Protein 5HL6 (pdb70)

Radius of gyration: 19.29 Å; Cα contacts (8 Å, |Δi|>4): 684; chains: 2; bounding box: 57×38×50 Å

CATH classification: 3.30.450.40

Structure (mmCIF, N/CA/C/O backbone):
data_5HL6
#
_entry.id   5HL6
#
_cell.length_a   44.460
_cell.length_b   70.200
_cell.length_c   103.070
_cell.angle_alpha   90.000
_cell.angle_beta   90.000
_cell.angle_gamma   90.000
#
_symmetry.space_group_name_H-M   'P 2 21 21'
#
loop_
_entity.id
_entity.type
_entity.pdbx_description
1 polymer 'Putative GAF sensor protein'
2 non-polymer 1,2-ETHANEDIOL
3 water water
#
loop_
_atom_site.group_PDB
_atom_site.id
_atom_site.type_symbol
_atom_site.label_atom_id
_atom_site.label_alt_id
_atom_site.label_comp_id
_atom_site.label_asym_id
_atom_site.label_entity_id
_atom_site.label_seq_id
_atom_site.pdbx_PDB_ins_code
_atom_site.Cartn_x
_atom_site.Cartn_y
_atom_site.Cartn_z
_atom_site.occupancy
_atom_site.B_iso_or_equiv
_atom_site.auth_seq_id
_atom_site.auth_comp_id
_atom_site.auth_asym_id
_atom_site.auth_atom_id
_atom_site.pdbx_PDB_model_num
ATOM 1 N N . ALA A 1 18 ? 8.968 31.576 116.645 1.00 39.23 10 ALA A N 1
ATOM 2 C CA . ALA A 1 18 ? 10.329 31.424 116.135 1.00 37.98 10 ALA A CA 1
ATOM 3 C C . ALA A 1 18 ? 10.459 30.185 115.255 1.00 37.69 10 ALA A C 1
ATOM 4 O O . ALA A 1 18 ? 9.888 29.136 115.560 1.00 36.02 10 ALA A O 1
ATOM 6 N N . SER A 1 19 ? 11.228 30.302 114.176 1.00 29.88 11 SER A N 1
ATOM 7 C CA . SER A 1 19 ? 11.429 29.179 113.274 1.00 28.59 11 SER A CA 1
ATOM 8 C C . SER A 1 19 ? 12.339 28.130 113.908 1.00 24.45 11 SER A C 1
ATOM 9 O O . SER A 1 19 ? 13.042 28.382 114.891 1.00 23.48 11 SER A O 1
ATOM 12 N N . LYS A 1 20 ? 12.334 26.933 113.316 1.00 30.31 12 LYS A N 1
ATOM 13 C CA . LYS A 1 20 ? 13.239 25.894 113.794 1.00 24.56 12 LYS A CA 1
ATOM 14 C C . LYS A 1 20 ? 14.692 26.324 113.651 1.00 26.67 12 LYS A C 1
ATOM 15 O O . LYS A 1 20 ? 15.502 26.102 114.559 1.00 24.57 12 LYS A O 1
ATOM 21 N N . ALA A 1 21 ? 15.043 26.950 112.517 1.00 22.52 13 ALA A N 1
ATOM 22 C CA . ALA A 1 21 ? 16.425 27.374 112.319 1.00 23.53 13 ALA A CA 1
ATOM 23 C C . ALA A 1 21 ? 16.857 28.365 113.394 1.00 28.50 13 ALA A C 1
ATOM 24 O O . ALA A 1 21 ? 17.987 28.293 113.897 1.00 24.29 13 ALA A O 1
ATOM 26 N N . GLU A 1 22 ? 15.970 29.296 113.760 1.00 23.07 14 GLU A N 1
ATOM 27 C CA . GLU A 1 22 ? 16.283 30.246 114.824 1.00 21.09 14 GLU A CA 1
ATOM 28 C C . GLU A 1 22 ? 16.454 29.537 116.154 1.00 24.74 14 GLU A C 1
ATOM 29 O O . GLU A 1 22 ? 17.400 29.815 116.907 1.00 24.35 14 GLU A O 1
ATOM 35 N N . LEU A 1 23 ? 15.516 28.644 116.477 1.00 22.67 15 LEU A N 1
ATOM 36 C CA . LEU A 1 23 ? 15.529 27.985 117.777 1.00 28.04 15 LEU A CA 1
ATOM 37 C C . LEU A 1 23 ? 16.795 27.166 117.961 1.00 28.20 15 LEU A C 1
ATOM 38 O O . LEU A 1 23 ? 17.418 27.200 119.029 1.00 21.02 15 LEU A O 1
ATOM 43 N N . TYR A 1 24 ? 17.192 26.416 116.934 1.00 25.18 16 TYR A N 1
ATOM 44 C CA . TYR A 1 24 ? 18.364 25.568 117.100 1.00 22.46 16 TYR A CA 1
ATOM 45 C C . TYR A 1 24 ? 19.658 26.371 117.103 1.00 25.97 16 TYR A C 1
ATOM 46 O O . TYR A 1 24 ? 20.613 25.988 117.792 1.00 22.78 16 TYR A O 1
ATOM 55 N N . ALA A 1 25 ? 19.725 27.466 116.334 1.00 19.31 17 ALA A N 1
ATOM 56 C CA . ALA A 1 25 ? 20.910 28.315 116.402 1.00 20.57 17 ALA A CA 1
ATOM 57 C C . ALA A 1 25 ? 21.089 28.876 117.808 1.00 21.39 17 ALA A C 1
ATOM 58 O O . ALA A 1 25 ? 22.206 28.913 118.331 1.00 20.63 17 ALA A O 1
ATOM 60 N N . THR A 1 26 ? 19.994 29.316 118.430 1.00 19.22 18 THR A N 1
ATOM 61 C CA . THR A 1 26 ? 20.058 29.836 119.793 1.00 17.74 18 THR A CA 1
ATOM 62 C C . THR A 1 26 ? 20.407 28.732 120.783 1.00 24.50 18 THR A C 1
ATOM 63 O O . THR A 1 26 ? 21.283 28.908 121.633 1.00 20.31 18 THR A O 1
ATOM 67 N N . LEU A 1 27 ? 19.730 27.584 120.685 1.00 20.29 19 LEU A N 1
ATOM 68 C CA . LEU A 1 27 ? 20.009 26.483 121.602 1.00 19.39 19 LEU A CA 1
ATOM 69 C C . LEU A 1 27 ? 21.462 26.032 121.513 1.00 22.35 19 LEU A C 1
ATOM 70 O O . LEU A 1 27 ? 22.061 25.672 122.531 1.00 25.24 19 LEU A O 1
ATOM 75 N N . ALA A 1 28 ? 22.048 26.023 120.307 1.00 20.99 20 ALA A N 1
ATOM 76 C CA . ALA A 1 28 ? 23.424 25.537 120.189 1.00 20.98 20 ALA A CA 1
ATOM 77 C C . ALA A 1 28 ? 24.388 26.422 120.967 1.00 26.32 20 ALA A C 1
ATOM 78 O O . ALA A 1 28 ? 25.313 25.927 121.623 1.00 20.77 20 ALA A O 1
ATOM 80 N N . GLU A 1 29 ? 24.193 27.736 120.907 1.00 24.49 21 GLU A N 1
ATOM 81 C CA . GLU A 1 29 ? 25.080 28.625 121.645 1.00 24.19 21 GLU A CA 1
ATOM 82 C C . GLU A 1 29 ? 24.779 28.596 123.136 1.00 19.76 21 GLU A C 1
ATOM 83 O O . GLU A 1 29 ? 25.700 28.673 123.960 1.00 23.52 21 GLU A O 1
ATOM 89 N N . GLN A 1 30 ? 23.500 28.485 123.506 1.00 22.10 22 GLN A N 1
ATOM 90 C CA . GLN A 1 30 ? 23.164 28.377 124.927 1.00 27.08 22 GLN A CA 1
ATOM 91 C C . GLN A 1 30 ? 23.724 27.094 125.519 1.00 25.27 22 GLN A C 1
ATOM 92 O O . GLN A 1 30 ? 24.250 27.090 126.637 1.00 22.12 22 GLN A O 1
ATOM 98 N N . ALA A 1 31 ? 23.613 25.990 124.784 1.00 19.00 23 ALA A N 1
ATOM 99 C CA . ALA A 1 31 ? 24.117 24.723 125.297 1.00 22.57 23 ALA A CA 1
ATOM 100 C C . ALA A 1 31 ? 25.629 24.769 125.486 1.00 20.77 23 ALA A C 1
ATOM 101 O O . ALA A 1 31 ? 26.152 24.308 126.512 1.00 23.49 23 ALA A O 1
ATOM 103 N N . ARG A 1 32 ? 26.352 25.316 124.508 1.00 21.25 24 ARG A N 1
ATOM 104 C CA . ARG A 1 32 ? 27.805 25.396 124.628 1.00 23.82 24 ARG A CA 1
ATOM 105 C C . ARG A 1 32 ? 28.201 26.287 125.795 1.00 26.26 24 ARG A C 1
ATOM 106 O O . ARG A 1 32 ? 29.093 25.939 126.576 1.00 24.71 24 ARG A O 1
ATOM 114 N N . SER A 1 33 ? 27.536 27.438 125.935 1.00 23.57 25 SER A N 1
ATOM 115 C CA . SER A 1 33 ? 27.808 28.320 127.066 1.00 24.04 25 SER A CA 1
ATOM 116 C C . SER A 1 33 ? 27.591 27.597 128.389 1.00 24.52 25 SER A C 1
ATOM 117 O O . SER A 1 33 ? 28.397 27.722 129.319 1.00 28.50 25 SER A O 1
ATOM 120 N N . LEU A 1 34 ? 26.510 26.828 128.482 1.00 23.23 26 LEU A N 1
ATOM 121 C CA . LEU A 1 34 ? 26.136 26.207 129.745 1.00 27.43 26 LEU A CA 1
ATOM 122 C C . LEU A 1 34 ? 27.102 25.092 130.139 1.00 26.61 26 LEU A C 1
ATOM 123 O O . LEU A 1 34 ? 27.530 25.017 131.296 1.00 26.69 26 LEU A O 1
ATOM 128 N N . VAL A 1 35 ? 27.462 24.210 129.202 1.00 26.13 27 VAL A N 1
ATOM 129 C CA . VAL A 1 35 ? 28.233 23.034 129.612 1.00 28.93 27 VAL A CA 1
ATOM 130 C C . VAL A 1 35 ? 29.739 23.304 129.651 1.00 27.60 27 VAL A C 1
ATOM 131 O O . VAL A 1 35 ? 30.464 22.627 130.394 1.00 32.21 27 VAL A O 1
ATOM 135 N N . GLU A 1 36 ? 30.226 24.282 128.876 1.00 29.23 28 GLU A N 1
ATOM 136 C CA . GLU A 1 36 ? 31.653 24.585 128.866 1.00 33.70 28 GLU A CA 1
ATOM 137 C C . GLU A 1 36 ? 32.120 25.123 130.213 1.00 39.04 28 GLU A C 1
ATOM 138 O O . GLU A 1 36 ? 33.276 24.915 130.598 1.00 43.30 28 GLU A O 1
ATOM 140 N N . SER A 1 37 ? 31.235 25.803 130.941 1.00 40.82 29 SER A N 1
ATOM 141 C CA . SER A 1 37 ? 31.557 26.412 132.222 1.00 54.79 29 SER A CA 1
ATOM 142 C C . SER A 1 37 ? 31.345 25.466 133.403 1.00 46.12 29 SER A C 1
ATOM 143 O O . SER A 1 37 ? 31.275 25.932 134.547 1.00 46.34 29 SER A O 1
ATOM 146 N N . GLU A 1 38 ? 31.241 24.150 133.156 1.00 41.26 30 GLU A N 1
ATOM 147 C CA . GLU A 1 38 ? 30.903 23.203 134.216 1.00 33.73 30 GLU A CA 1
ATOM 148 C C . GLU A 1 38 ? 31.531 21.827 133.998 1.00 40.21 30 GLU A C 1
ATOM 149 O O . GLU A 1 38 ? 31.269 21.174 132.980 1.00 36.02 30 GLU A O 1
ATOM 155 N N . PRO A 1 39 ? 32.344 21.339 134.946 1.00 35.93 31 PRO A N 1
ATOM 156 C CA . PRO A 1 39 ? 33.015 20.042 134.756 1.00 35.28 31 PRO A CA 1
ATOM 157 C C . PRO A 1 39 ? 32.133 18.801 134.900 1.00 28.27 31 PRO A C 1
ATOM 158 O O . PRO A 1 39 ? 32.435 17.771 134.292 1.00 39.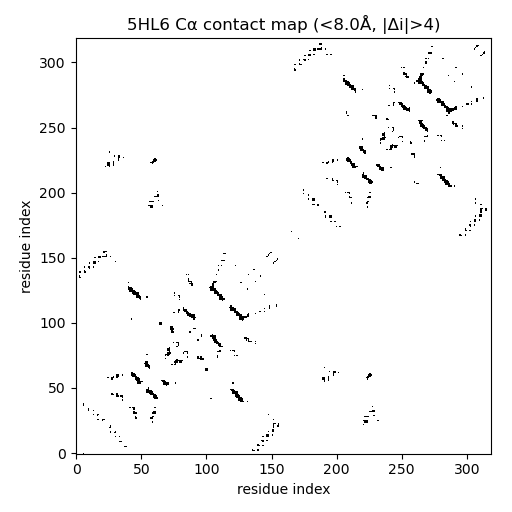31 31 PRO A O 1
ATOM 162 N N . ASP A 1 40 ? 31.065 18.862 135.697 1.00 33.38 32 ASP A N 1
ATOM 163 C CA . ASP A 1 40 ? 30.336 17.659 136.103 1.00 27.06 32 ASP A CA 1
ATOM 164 C C . ASP A 1 40 ? 29.409 17.183 134.988 1.00 29.29 32 ASP A C 1
ATOM 165 O O . ASP A 1 40 ? 28.546 17.934 134.521 1.00 24.50 32 ASP A O 1
ATOM 170 N N . LEU A 1 41 ? 29.570 15.924 134.581 1.00 27.32 33 LEU A N 1
ATOM 171 C CA . LEU A 1 41 ? 28.813 15.409 133.444 1.00 27.38 33 LEU A CA 1
ATOM 172 C C . LEU A 1 41 ? 27.330 15.279 133.767 1.00 25.44 33 LEU A C 1
ATOM 173 O O . LEU A 1 41 ? 26.479 15.472 132.891 1.00 23.68 33 LEU A O 1
ATOM 178 N N . ILE A 1 42 ? 27.001 14.900 135.005 1.00 25.20 34 ILE A N 1
ATOM 179 C CA . ILE A 1 42 ? 25.600 14.725 135.384 1.00 23.28 34 ILE A CA 1
ATOM 180 C C . ILE A 1 42 ? 24.893 16.070 135.397 1.00 26.44 34 ILE A C 1
ATOM 181 O O . ILE A 1 42 ? 23.764 16.207 134.911 1.00 20.39 34 ILE A O 1
ATOM 186 N N . ALA A 1 43 ? 25.545 17.077 135.981 1.00 23.68 35 ALA A N 1
ATOM 187 C CA . ALA A 1 43 ? 25.013 18.429 135.931 1.00 20.46 35 ALA A CA 1
ATOM 188 C C . ALA A 1 43 ? 24.768 18.854 134.489 1.00 23.91 35 ALA A C 1
ATOM 189 O O . ALA A 1 43 ? 23.695 19.372 134.154 1.00 22.34 35 ALA A O 1
ATOM 191 N N . ASN A 1 44 ? 25.751 18.625 133.614 1.00 19.47 36 ASN A N 1
ATOM 192 C CA . ASN A 1 44 ? 25.603 19.048 132.221 1.00 20.71 36 ASN A CA 1
ATOM 193 C C . ASN A 1 44 ? 24.481 18.289 131.522 1.00 21.78 36 ASN A C 1
ATOM 194 O O . ASN A 1 44 ? 23.707 18.880 130.756 1.00 17.82 36 ASN A O 1
ATOM 199 N N . ALA A 1 45 ? 24.356 16.978 131.779 1.00 20.28 37 ALA A N 1
ATOM 200 C CA . ALA A 1 45 ? 23.263 16.234 131.153 1.00 21.20 37 ALA A CA 1
ATOM 201 C C . ALA A 1 45 ? 21.907 16.714 131.665 1.00 21.19 37 ALA A C 1
ATOM 202 O O . ALA A 1 45 ? 20.958 16.849 130.886 1.00 19.13 37 ALA A O 1
ATOM 204 N N . ALA A 1 46 ? 21.787 16.989 132.966 1.00 16.44 38 ALA A N 1
ATOM 205 C CA . ALA A 1 46 ? 20.492 17.424 133.487 1.00 17.15 38 ALA A CA 1
ATOM 206 C C . ALA A 1 46 ? 20.120 18.819 132.974 1.00 18.61 38 ALA A C 1
ATOM 207 O O . ALA A 1 46 ? 18.967 19.058 132.583 1.00 16.17 38 ALA A O 1
ATOM 209 N N . ASN A 1 47 ? 21.086 19.742 132.933 1.00 20.36 39 ASN A N 1
ATOM 210 C CA . ASN A 1 47 ? 20.795 21.096 132.460 1.00 18.57 39 ASN A CA 1
ATOM 211 C C . ASN A 1 47 ? 20.511 21.114 130.966 1.00 21.43 39 ASN A C 1
ATOM 212 O O . ASN A 1 47 ? 19.628 21.843 130.508 1.00 17.89 39 ASN A O 1
ATOM 217 N N . PHE A 1 48 ? 21.260 20.323 130.194 1.00 20.99 40 PHE A N 1
ATOM 218 C CA . PHE A 1 48 ? 20.999 20.188 128.760 1.00 16.98 40 PHE A CA 1
ATOM 219 C C . PHE A 1 48 ? 19.576 19.693 128.509 1.00 19.06 40 PHE A C 1
ATOM 220 O O . PHE A 1 48 ? 18.855 20.244 127.662 1.00 19.98 40 PHE A O 1
ATOM 228 N N . SER A 1 49 ? 19.153 18.638 129.230 1.00 17.95 41 SER A N 1
ATOM 229 C CA . SER A 1 49 ? 17.793 18.123 129.066 1.00 14.85 41 SER A CA 1
ATOM 230 C C . SER A 1 49 ? 16.756 19.179 129.416 1.00 17.96 41 SER A C 1
ATOM 231 O O . SER A 1 49 ? 15.754 19.338 128.709 1.00 18.90 41 SER A O 1
ATOM 234 N N . ALA A 1 50 ? 16.975 19.905 130.515 1.00 17.90 42 ALA A N 1
ATOM 235 C CA . ALA A 1 50 ? 16.047 20.966 130.888 1.00 17.50 42 ALA A CA 1
ATOM 236 C C . ALA A 1 50 ? 16.023 22.078 129.847 1.00 21.71 42 ALA A C 1
ATOM 237 O O . ALA A 1 50 ? 14.958 22.626 129.547 1.00 21.85 42 ALA A O 1
ATOM 239 N N . LEU A 1 51 ? 17.185 22.425 129.288 1.00 19.02 43 LEU A N 1
ATOM 240 C CA . LEU A 1 51 ? 17.246 23.521 128.320 1.00 22.27 43 LEU A CA 1
ATOM 241 C C . LEU A 1 51 ? 16.431 23.204 127.075 1.00 21.75 43 LEU A C 1
ATOM 242 O O . LEU A 1 51 ? 15.638 24.036 126.608 1.00 21.51 43 LEU A O 1
ATOM 247 N N . VAL A 1 52 ? 16.626 22.008 126.510 1.00 18.87 44 VAL A N 1
ATOM 248 C CA . VAL A 1 52 ? 15.927 21.661 125.272 1.00 20.29 44 VAL A CA 1
ATOM 249 C C . VAL A 1 52 ? 14.443 21.462 125.545 1.00 26.10 44 VAL A C 1
ATOM 250 O O . VAL A 1 52 ? 13.586 21.944 124.796 1.00 22.64 44 VAL A O 1
ATOM 254 N N . TYR A 1 53 ? 14.119 20.779 126.643 1.00 21.95 45 TYR A N 1
ATOM 255 C CA . TYR A 1 53 ? 12.733 20.455 126.945 1.00 17.33 45 TYR A CA 1
ATOM 256 C C . TYR A 1 53 ? 11.872 21.705 127.075 1.00 23.95 45 TYR A C 1
ATOM 257 O O . TYR A 1 53 ? 10.744 21.743 126.575 1.00 25.56 45 TYR A O 1
ATOM 266 N N . HIS A 1 54 ? 12.368 22.728 127.760 1.00 22.15 46 HIS A N 1
ATOM 267 C CA . HIS A 1 54 ? 11.582 23.936 127.956 1.00 23.03 46 HIS A CA 1
ATOM 268 C C . HIS A 1 54 ? 11.770 24.970 126.852 1.00 23.95 46 HIS A C 1
ATOM 269 O O . HIS A 1 54 ? 11.250 26.078 126.977 1.00 25.13 46 HIS A O 1
ATOM 276 N N . SER A 1 55 ? 12.498 24.647 125.779 1.00 20.19 47 SER A N 1
ATOM 277 C CA . SER A 1 55 ? 12.657 25.591 124.674 1.00 21.12 47 SER A CA 1
ATOM 278 C C . SER A 1 55 ? 11.843 25.227 123.438 1.00 27.16 47 SER A C 1
ATOM 279 O O . SER A 1 55 ? 11.621 26.097 122.586 1.00 23.40 47 SER A O 1
ATOM 282 N N . LEU A 1 56 ? 11.404 23.979 123.325 1.00 28.77 48 LEU A N 1
ATOM 283 C CA . LEU A 1 56 ? 10.695 23.452 122.164 1.00 31.57 48 LEU A CA 1
ATOM 284 C C . LEU A 1 56 ? 9.295 23.027 122.583 1.00 30.89 48 LEU A C 1
ATOM 285 O O . LEU A 1 56 ? 9.107 22.484 123.674 1.00 31.55 48 LEU A O 1
ATOM 290 N N . ASP A 1 57 ? 8.307 23.278 121.732 1.00 27.91 49 ASP A N 1
ATOM 291 C CA . ASP A 1 57 ? 6.948 22.978 122.162 1.00 26.91 49 ASP A CA 1
ATOM 292 C C . ASP A 1 57 ? 6.570 21.542 121.801 1.00 25.12 49 ASP A C 1
ATOM 293 O O . ASP A 1 57 ? 7.276 20.851 121.062 1.00 28.21 49 ASP A O 1
ATOM 298 N N . ARG A 1 58 ? 5.444 21.094 122.360 1.00 33.73 50 ARG A N 1
ATOM 299 C CA . ARG A 1 58 ? 4.822 19.811 122.007 1.00 33.19 50 ARG A CA 1
ATOM 300 C C . ARG A 1 58 ? 5.756 18.619 122.243 1.00 29.68 50 ARG A C 1
ATOM 301 O O . ARG A 1 58 ? 5.788 17.665 121.462 1.00 31.02 50 ARG A O 1
ATOM 309 N N . LEU A 1 59 ? 6.499 18.651 123.347 1.00 27.50 51 LEU A N 1
ATOM 310 C CA . LEU A 1 59 ? 7.325 17.534 123.788 1.00 27.19 51 LEU A CA 1
ATOM 311 C C . LEU A 1 59 ? 6.745 16.921 125.060 1.00 32.25 51 LEU A C 1
ATOM 312 O O . LEU A 1 59 ? 6.110 17.611 125.864 1.00 29.65 51 LEU A O 1
ATOM 317 N N . ASN A 1 60 ? 6.973 15.615 125.256 1.00 30.73 52 ASN A N 1
ATOM 318 C CA . ASN A 1 60 ? 6.660 15.013 126.549 1.00 27.13 52 ASN A CA 1
ATOM 319 C C . ASN A 1 60 ? 7.833 14.274 127.180 1.00 27.72 52 ASN A C 1
ATOM 320 O O . ASN A 1 60 ? 7.702 13.802 128.316 1.00 24.62 52 ASN A O 1
ATOM 325 N N . TRP A 1 61 ? 8.980 14.197 126.512 1.00 19.28 53 TRP A N 1
ATOM 326 C CA . TRP A 1 61 ? 10.145 13.568 127.120 1.00 20.17 53 TRP A CA 1
ATOM 327 C C . TRP A 1 61 ? 11.392 14.063 126.405 1.00 21.29 53 TRP A C 1
ATOM 328 O O . TRP A 1 61 ? 11.380 14.239 125.186 1.00 24.81 53 TRP A O 1
ATOM 339 N N . ALA A 1 62 ? 12.459 14.301 127.164 1.00 18.72 54 ALA A N 1
ATOM 340 C CA . ALA A 1 62 ? 13.744 14.673 126.571 1.00 19.65 54 ALA A CA 1
ATOM 341 C C . ALA A 1 62 ? 14.837 14.273 127.547 1.00 22.36 54 ALA A C 1
ATOM 342 O O . ALA A 1 62 ? 14.817 14.720 128.698 1.00 20.75 54 ALA A O 1
ATOM 344 N N . GLY A 1 63 ? 15.783 13.447 127.114 1.00 17.00 55 GLY A N 1
ATOM 345 C CA . GLY A 1 63 ? 16.804 13.016 128.053 1.00 17.70 55 GLY A CA 1
ATOM 346 C C . GLY A 1 63 ? 17.783 12.018 127.468 1.00 21.53 55 GLY A C 1
ATOM 347 O O . GLY A 1 63 ? 17.741 11.677 126.276 1.00 17.90 55 GLY A O 1
ATOM 348 N N . PHE A 1 64 ? 18.653 11.530 128.358 1.00 17.28 56 PHE A N 1
ATOM 349 C CA . PHE A 1 64 ? 19.807 10.716 128.002 1.00 17.73 56 PHE A CA 1
ATOM 350 C C . PHE A 1 64 ? 19.643 9.280 128.480 1.00 21.11 56 PHE A C 1
ATOM 351 O O . PHE A 1 64 ? 19.084 9.030 129.558 1.00 15.87 56 PHE A O 1
ATOM 359 N N . TYR A 1 65 ? 20.142 8.344 127.670 1.00 17.15 57 TYR A N 1
ATOM 360 C CA . TYR A 1 65 ? 20.488 6.994 128.109 1.00 22.74 57 TYR A CA 1
ATOM 361 C C . TYR A 1 65 ? 21.986 6.836 127.908 1.00 27.33 57 TYR A C 1
ATOM 362 O O . TYR A 1 65 ? 22.525 7.241 126.870 1.00 23.82 57 TYR A O 1
ATOM 371 N N . PHE A 1 66 ? 22.668 6.291 128.902 1.00 19.83 58 PHE A N 1
ATOM 372 C CA . PHE A 1 66 ? 24.103 6.098 128.800 1.00 19.92 58 PHE A CA 1
ATOM 373 C C . PHE A 1 66 ? 24.425 4.609 128.742 1.00 21.40 58 PHE A C 1
ATOM 374 O O . PHE A 1 66 ? 23.874 3.813 129.509 1.00 24.14 58 PHE A O 1
ATOM 382 N N . PHE A 1 67 ? 25.315 4.250 127.819 1.00 20.03 59 PHE A N 1
ATOM 383 C CA . PHE A 1 67 ? 25.746 2.864 127.628 1.00 22.27 59 PHE A CA 1
ATOM 384 C C . PHE A 1 67 ? 26.586 2.419 128.823 1.00 23.64 59 PHE A C 1
ATOM 385 O O . PHE A 1 67 ? 27.490 3.148 129.249 1.00 24.46 59 PHE A O 1
ATOM 393 N N . ASP A 1 68 ? 26.308 1.226 129.367 1.00 26.35 60 ASP A N 1
ATOM 394 C CA . ASP A 1 68 ? 27.020 0.763 130.553 1.00 21.13 60 ASP A CA 1
ATOM 395 C C . ASP A 1 68 ? 28.024 -0.339 130.236 1.00 26.03 60 ASP A C 1
ATOM 396 O O . ASP A 1 68 ? 28.491 -1.024 131.150 1.00 28.73 60 ASP A O 1
ATOM 401 N N . GLY A 1 69 ? 28.390 -0.497 128.962 1.00 27.06 61 GLY A N 1
ATOM 402 C CA . GLY A 1 69 ? 29.189 -1.606 128.506 1.00 33.85 61 GLY A CA 1
ATOM 403 C C . GLY A 1 69 ? 28.384 -2.738 127.902 1.00 35.10 61 GLY A C 1
ATOM 404 O O . GLY A 1 69 ? 28.932 -3.524 127.127 1.00 33.54 61 GLY A O 1
ATOM 405 N N . THR A 1 70 ? 27.106 -2.823 128.226 1.00 28.24 62 THR A N 1
ATOM 406 C CA . THR A 1 70 ? 26.212 -3.883 127.776 1.00 25.83 62 THR A CA 1
ATOM 407 C C . THR A 1 70 ? 24.946 -3.336 127.142 1.00 25.44 62 THR A C 1
ATOM 408 O O .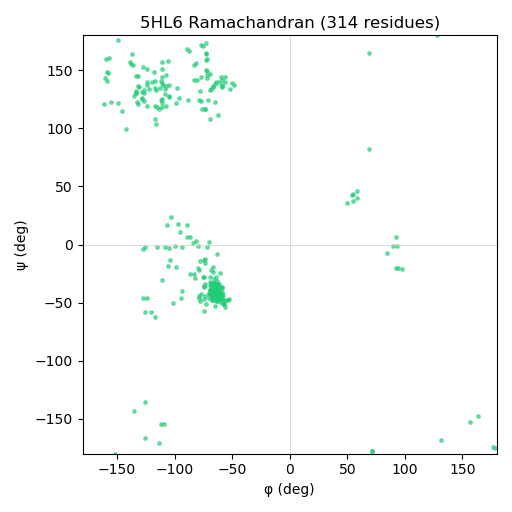 THR A 1 70 ? 24.570 -3.791 126.056 1.00 27.32 62 THR A O 1
ATOM 412 N N . GLU A 1 71 ? 24.306 -2.339 127.766 1.00 26.76 63 GLU A N 1
ATOM 413 C CA . GLU A 1 71 ? 23.045 -1.808 127.273 1.00 24.22 63 GLU A CA 1
ATOM 414 C C . GLU A 1 71 ? 22.896 -0.346 127.676 1.00 18.85 63 GLU A C 1
ATOM 415 O O . GLU A 1 71 ? 23.763 0.239 128.337 1.00 22.21 63 GLU A O 1
ATOM 421 N N . LEU A 1 72 ? 21.768 0.242 127.274 1.00 22.04 64 LEU A N 1
ATOM 422 C CA . LEU A 1 72 ? 21.441 1.612 127.657 1.00 19.32 64 LEU A CA 1
ATOM 423 C C . LEU A 1 72 ? 20.796 1.647 129.035 1.00 18.55 64 LEU A C 1
ATOM 424 O O . LEU A 1 72 ? 19.996 0.767 129.380 1.00 22.78 64 LEU A O 1
ATOM 429 N N . VAL A 1 73 ? 21.148 2.672 129.818 1.00 17.52 65 VAL A N 1
ATOM 430 C CA . VAL A 1 73 ? 20.631 2.878 131.175 1.00 18.12 65 VAL A CA 1
ATOM 431 C C . VAL A 1 73 ? 20.265 4.350 131.310 1.00 18.16 65 VAL A C 1
ATOM 432 O O . VAL A 1 73 ? 21.094 5.219 131.025 1.00 19.87 65 VAL A O 1
ATOM 436 N N . VAL A 1 74 ? 19.038 4.639 131.750 1.00 17.48 66 VAL A N 1
ATOM 437 C CA . VAL A 1 74 ? 18.581 6.028 131.718 1.00 16.28 66 VAL A CA 1
ATOM 438 C C . VAL A 1 74 ? 19.457 6.911 132.600 1.00 17.57 66 VAL A C 1
ATOM 439 O O . VAL A 1 74 ? 19.878 6.518 133.701 1.00 18.57 66 VAL A O 1
ATOM 443 N N . GLY A 1 75 ? 19.746 8.124 132.099 1.00 18.25 67 GLY A N 1
ATOM 444 C CA . GLY A 1 75 ? 20.430 9.158 132.834 1.00 20.05 67 GLY A CA 1
ATOM 445 C C . GLY A 1 75 ? 19.470 10.308 133.116 1.00 14.77 67 GLY A C 1
ATOM 446 O O . GLY A 1 75 ? 18.253 10.107 133.149 1.00 21.00 67 GLY A O 1
ATOM 447 N N . PRO A 1 76 ? 19.974 11.528 133.301 1.00 16.30 68 PRO A N 1
ATOM 448 C CA . PRO A 1 76 ? 19.057 12.656 133.540 1.00 15.58 68 PRO A CA 1
ATOM 449 C C . PRO A 1 76 ? 18.079 12.818 132.383 1.00 21.97 68 PRO A C 1
ATOM 450 O O . PRO A 1 76 ? 18.438 12.630 131.217 1.00 19.74 68 PRO A O 1
ATOM 454 N N . PHE A 1 77 ? 16.833 13.158 132.715 1.00 21.21 69 PHE A N 1
ATOM 455 C CA . PHE A 1 77 ? 15.810 13.366 131.692 1.00 20.64 69 PHE A CA 1
ATOM 456 C C . PHE A 1 77 ? 14.710 14.263 132.249 1.00 24.49 69 PHE A C 1
ATOM 457 O O . PHE A 1 77 ? 14.547 14.389 133.467 1.00 22.12 69 PHE A O 1
ATOM 465 N N . GLN A 1 78 ? 13.935 14.858 131.337 1.00 17.92 70 GLN A N 1
ATOM 466 C CA . GLN A 1 78 ? 12.695 15.546 131.671 1.00 19.36 70 GLN A CA 1
ATOM 467 C C . GLN A 1 78 ? 11.502 14.756 131.141 1.00 18.17 70 GLN A C 1
ATOM 468 O O . GLN A 1 78 ? 11.525 14.261 130.010 1.00 22.59 70 GLN A O 1
ATOM 474 N N . GLY A 1 79 ? 10.449 14.635 131.962 1.00 24.77 71 GLY A N 1
ATOM 475 C CA . GLY A 1 79 ? 9.249 13.917 131.576 1.00 25.06 71 GLY A CA 1
ATOM 476 C C . GLY A 1 79 ? 8.823 12.933 132.652 1.00 24.13 71 GLY A C 1
ATOM 477 O O . GLY A 1 79 ? 9.318 12.953 133.784 1.00 25.49 71 GLY A O 1
ATOM 478 N N . LYS A 1 80 ? 7.880 12.057 132.305 1.00 24.68 72 LYS A N 1
ATOM 479 C CA . LYS A 1 80 ? 7.444 11.042 133.250 1.00 25.60 72 LYS A CA 1
ATOM 480 C C . LYS A 1 80 ? 8.428 9.875 133.251 1.00 33.33 72 LYS A C 1
ATOM 481 O O . LYS A 1 80 ? 9.155 9.669 132.274 1.00 29.78 72 LYS A O 1
ATOM 483 N N . PRO A 1 81 ? 8.491 9.111 134.345 1.00 29.90 73 PRO A N 1
ATOM 484 C CA . PRO A 1 81 ? 9.324 7.900 134.352 1.00 29.89 73 PRO A CA 1
ATOM 485 C C . PRO A 1 81 ? 9.055 7.048 133.115 1.00 24.50 73 PRO A C 1
ATOM 486 O O . PRO A 1 81 ? 7.915 6.908 132.674 1.00 33.17 73 PRO A O 1
ATOM 490 N N . ALA A 1 82 ? 10.120 6.521 132.511 1.00 36.43 74 ALA A N 1
ATOM 491 C CA . ALA A 1 82 ? 9.949 5.716 131.302 1.00 46.01 74 ALA A CA 1
ATOM 492 C C . ALA A 1 82 ? 10.798 4.447 131.362 1.00 42.77 74 ALA A C 1
ATOM 493 O O . ALA A 1 82 ? 10.945 3.857 132.431 1.00 44.87 74 ALA A O 1
ATOM 495 N N . CYS A 1 83 ? 11.359 4.022 130.229 1.00 42.06 75 CYS A N 1
ATOM 496 C CA . CYS A 1 83 ? 12.263 2.874 130.225 1.00 43.24 75 CYS A CA 1
ATOM 497 C C . CYS A 1 83 ? 13.456 3.135 131.141 1.00 23.98 75 CYS A C 1
ATOM 498 O O . CYS A 1 83 ? 14.022 4.229 131.141 1.00 30.75 75 CYS A O 1
ATOM 501 N N . VAL A 1 84 ? 13.828 2.143 131.944 1.00 26.61 76 VAL A N 1
ATOM 502 C CA . VAL A 1 84 ? 15.043 2.282 132.755 1.00 29.45 76 VAL A CA 1
ATOM 503 C C . VAL A 1 84 ? 16.247 1.665 132.058 1.00 29.64 76 VAL A C 1
ATOM 504 O O . VAL A 1 84 ? 17.323 2.266 132.000 1.00 26.63 76 VAL A O 1
ATOM 508 N N . ARG A 1 85 ? 16.088 0.461 131.519 1.00 24.87 77 ARG A N 1
ATOM 509 C CA . ARG A 1 85 ? 17.128 -0.198 130.750 1.00 25.00 77 ARG A CA 1
ATOM 510 C C . ARG A 1 85 ? 16.576 -0.542 129.376 1.00 25.24 77 ARG A C 1
ATOM 511 O O . ARG A 1 85 ? 15.433 -0.995 129.259 1.00 26.46 77 ARG A O 1
ATOM 519 N N . ILE A 1 86 ? 17.403 -0.358 128.353 1.00 24.55 78 ILE A N 1
ATOM 520 C CA . ILE A 1 86 ? 17.043 -0.688 126.979 1.00 25.77 78 ILE A CA 1
ATOM 521 C C . ILE A 1 86 ? 18.183 -1.494 126.362 1.00 25.36 78 ILE A C 1
ATOM 522 O O . ILE A 1 86 ? 19.308 -0.991 126.257 1.00 26.00 78 ILE A O 1
ATOM 527 N N . ALA A 1 87 ? 17.887 -2.721 125.920 1.00 26.17 79 ALA A N 1
ATOM 528 C CA . ALA A 1 87 ? 18.878 -3.530 125.222 1.00 26.63 79 ALA A CA 1
ATOM 529 C C . ALA A 1 87 ? 19.131 -2.989 123.821 1.00 30.43 79 ALA A C 1
ATOM 530 O O . ALA A 1 87 ? 18.220 -2.490 123.154 1.00 29.61 79 ALA A O 1
ATOM 532 N N . LEU A 1 88 ? 20.378 -3.116 123.366 1.00 30.67 80 LEU A N 1
ATOM 533 C CA . LEU A 1 88 ? 20.713 -2.715 122.003 1.00 25.93 80 LEU A CA 1
ATOM 534 C C . LEU A 1 88 ? 19.875 -3.502 121.001 1.00 30.80 80 LEU A C 1
ATOM 535 O O . LEU A 1 88 ? 19.675 -4.709 121.150 1.00 31.66 80 LEU A O 1
ATOM 540 N N . GLY A 1 89 ? 19.378 -2.809 119.978 1.00 29.23 81 GLY A N 1
ATOM 541 C CA . GLY A 1 89 ? 18.501 -3.403 118.992 1.00 32.83 81 GLY A CA 1
ATOM 542 C C . GLY A 1 89 ? 17.018 -3.284 119.289 1.00 36.96 81 GLY A C 1
ATOM 543 O O . GLY A 1 89 ? 16.209 -3.403 118.364 1.00 36.95 81 GLY A O 1
ATOM 544 N N . LYS A 1 90 ? 16.638 -3.043 120.544 1.00 27.96 82 LYS A N 1
ATOM 545 C CA . LYS A 1 90 ? 15.241 -3.043 120.965 1.00 28.65 82 LYS A CA 1
ATOM 546 C C . LYS A 1 90 ? 14.690 -1.622 120.959 1.00 35.81 82 LYS A C 1
ATOM 547 O O . LYS A 1 90 ? 15.264 -0.727 121.586 1.00 32.00 82 LYS A O 1
ATOM 553 N N . GLY A 1 91 ? 13.582 -1.419 120.252 1.00 34.89 83 GLY A N 1
ATOM 554 C CA . GLY A 1 91 ? 12.931 -0.125 120.234 1.00 33.88 83 GLY A CA 1
ATOM 555 C C . GLY A 1 91 ? 13.725 0.913 119.456 1.00 30.09 83 GLY A C 1
ATOM 556 O O . GLY A 1 91 ? 14.773 0.646 118.868 1.00 30.28 83 GLY A O 1
ATOM 557 N N . VAL A 1 92 ? 13.191 2.135 119.457 1.00 29.87 84 VAL A N 1
ATOM 558 C CA . VAL A 1 92 ? 13.830 3.220 118.716 1.00 23.99 84 VAL A CA 1
ATOM 559 C C . VAL A 1 92 ? 15.201 3.529 119.309 1.00 26.97 84 VAL A C 1
ATOM 560 O O . VAL A 1 92 ? 16.201 3.624 118.588 1.00 27.26 84 VAL A O 1
ATOM 564 N N . CYS A 1 93 ? 15.276 3.644 120.640 1.00 25.68 85 CYS A N 1
ATOM 565 C CA . CYS A 1 93 ? 16.546 3.974 121.286 1.00 23.04 85 CYS A CA 1
ATOM 566 C C . CYS A 1 93 ? 17.583 2.871 121.089 1.00 22.17 85 CYS A C 1
ATOM 567 O O . CYS A 1 93 ? 18.751 3.145 120.788 1.00 22.47 85 CYS A O 1
ATOM 570 N N . GLY A 1 94 ? 17.193 1.619 121.307 1.00 25.08 86 GLY A N 1
ATOM 571 C CA . GLY A 1 94 ? 18.131 0.530 121.076 1.00 28.50 86 GLY A CA 1
ATOM 572 C C . GLY A 1 94 ? 18.551 0.408 119.621 1.00 27.46 86 GLY A C 1
ATOM 573 O O . GLY A 1 94 ? 19.682 0.009 119.325 1.00 25.62 86 GLY A O 1
ATOM 574 N N . THR A 1 95 ? 17.644 0.714 118.693 1.00 24.40 87 THR A N 1
ATOM 575 C CA . THR A 1 95 ? 18.025 0.700 117.283 1.00 26.02 87 THR A CA 1
ATOM 576 C C . THR A 1 95 ? 19.044 1.794 116.983 1.00 27.20 87 THR A C 1
ATOM 577 O O . THR A 1 95 ? 20.030 1.551 116.275 1.00 34.14 87 THR A O 1
ATO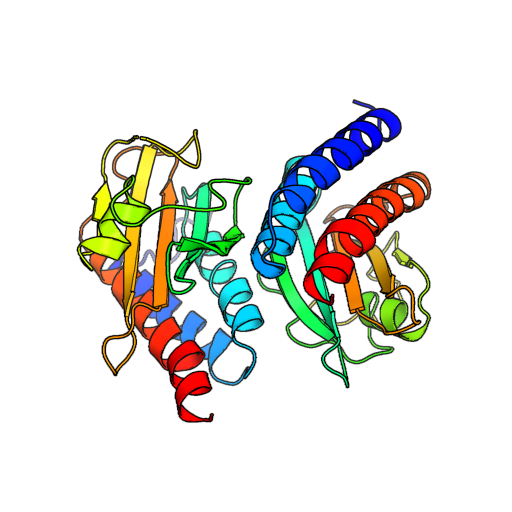M 581 N N . ALA A 1 96 ? 18.843 2.992 117.542 1.00 23.38 88 ALA A N 1
ATOM 582 C CA . ALA A 1 96 ? 19.812 4.066 117.346 1.00 26.40 88 ALA A CA 1
ATOM 583 C C . ALA A 1 96 ? 21.182 3.678 117.892 1.00 24.49 88 ALA A C 1
ATOM 584 O O . ALA A 1 96 ? 22.204 3.883 117.230 1.00 25.95 88 ALA A O 1
ATOM 586 N N . ALA A 1 97 ? 21.219 3.105 119.101 1.00 22.57 89 ALA A N 1
ATOM 587 C CA . ALA A 1 97 ? 22.494 2.729 119.705 1.00 25.82 89 ALA A CA 1
ATOM 588 C C . ALA A 1 97 ? 23.205 1.643 118.900 1.00 28.48 89 ALA A C 1
ATOM 589 O O . ALA A 1 97 ? 24.429 1.690 118.732 1.00 32.36 89 ALA A O 1
ATOM 591 N N . GLN A 1 98 ? 22.462 0.651 118.403 1.00 27.62 90 GLN A N 1
ATOM 592 C CA . GLN A 1 98 ? 23.100 -0.461 117.703 1.00 33.50 90 GLN A CA 1
ATOM 593 C C . GLN A 1 98 ? 23.526 -0.077 116.282 1.00 36.81 90 GLN A C 1
ATOM 594 O O . GLN A 1 98 ? 24.620 -0.451 115.844 1.00 43.15 90 GLN A O 1
ATOM 600 N N . THR A 1 99 ? 22.679 0.652 115.543 1.00 34.32 91 THR A N 1
ATOM 601 C CA . THR A 1 99 ? 23.032 1.092 114.187 1.00 34.36 91 THR A CA 1
ATOM 602 C C . THR A 1 99 ? 23.939 2.318 1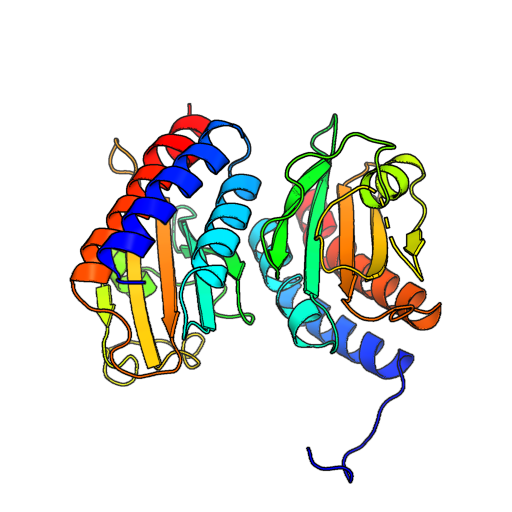14.184 1.00 31.60 91 THR A C 1
ATOM 603 O O . THR A 1 99 ? 24.624 2.568 113.181 1.00 31.39 91 THR A O 1
ATOM 607 N N . ARG A 1 100 ? 23.956 3.070 115.281 1.00 27.78 92 ARG A N 1
ATOM 608 C CA . ARG A 1 100 ? 24.632 4.369 115.356 1.00 30.64 92 ARG A CA 1
ATOM 609 C C . ARG A 1 100 ? 24.135 5.298 114.251 1.00 32.95 92 ARG A C 1
ATOM 610 O O . ARG A 1 100 ? 24.894 6.075 113.667 1.00 32.23 92 ARG A O 1
ATOM 618 N N . GLN A 1 101 ? 22.836 5.216 113.971 1.00 30.29 93 GLN A N 1
ATOM 619 C CA . GLN A 1 101 ? 22.165 6.083 113.008 1.00 30.66 93 GLN A CA 1
ATOM 620 C C . GLN A 1 101 ? 21.029 6.809 113.716 1.00 32.22 93 GLN A C 1
ATOM 621 O O . GLN A 1 101 ? 20.281 6.201 114.484 1.00 26.93 93 GLN A O 1
ATOM 627 N N . THR A 1 102 ? 20.927 8.114 113.489 1.00 26.62 94 THR A N 1
ATOM 628 C CA . THR A 1 102 ? 19.816 8.869 114.046 1.00 24.27 94 THR A CA 1
ATOM 629 C C . THR A 1 102 ? 18.503 8.251 113.588 1.00 28.16 94 THR A C 1
ATOM 630 O O . THR A 1 102 ? 18.388 7.784 112.458 1.00 28.72 94 THR A O 1
ATOM 634 N N . GLN A 1 103 ? 17.529 8.185 114.485 1.00 25.29 95 GLN A N 1
ATOM 635 C CA . GLN A 1 103 ? 16.207 7.669 114.154 1.00 29.30 95 GLN A CA 1
ATOM 636 C C . GLN A 1 103 ? 15.227 8.829 114.204 1.00 24.64 95 GLN A C 1
ATOM 637 O O . GLN A 1 103 ? 15.138 9.514 115.222 1.00 27.61 95 GLN A O 1
ATOM 643 N N . VAL A 1 104 ? 14.510 9.060 113.110 1.00 27.54 96 VAL A N 1
ATOM 644 C CA . VAL A 1 104 ? 13.458 10.074 113.067 1.00 35.15 96 VAL A CA 1
ATOM 645 C C . VAL A 1 104 ? 12.161 9.327 112.802 1.00 35.76 96 VAL A C 1
ATOM 646 O O . VAL A 1 104 ? 11.947 8.827 111.691 1.00 35.46 96 VAL A O 1
ATOM 650 N N . VAL A 1 105 ? 11.306 9.224 113.818 1.00 26.67 97 VAL A N 1
ATOM 651 C CA . VAL A 1 105 ? 10.128 8.363 113.765 1.00 29.91 97 VAL A CA 1
ATOM 652 C C . VAL A 1 105 ? 8.876 9.227 113.785 1.00 29.81 97 VAL A C 1
ATOM 653 O O . VAL A 1 105 ? 8.601 9.914 114.775 1.00 36.35 97 VAL A O 1
ATOM 657 N N . ARG A 1 106 ? 8.098 9.164 112.710 1.00 37.08 98 ARG A N 1
ATOM 658 C CA . ARG A 1 106 ? 6.883 9.965 112.626 1.00 37.91 98 ARG A CA 1
ATOM 659 C C . ARG A 1 106 ? 5.710 9.303 113.335 1.00 46.28 98 ARG A C 1
ATOM 660 O O . ARG A 1 106 ? 4.787 9.999 113.774 1.00 42.99 98 ARG A O 1
ATOM 668 N N . ASP A 1 107 ? 5.729 7.976 113.462 1.00 49.22 99 ASP A N 1
ATOM 669 C CA . ASP A 1 107 ? 4.654 7.225 114.113 1.00 49.17 99 ASP A CA 1
ATOM 670 C C . ASP A 1 107 ? 5.299 6.083 114.892 1.00 45.68 99 ASP A C 1
ATOM 671 O O . ASP A 1 107 ? 5.646 5.048 114.315 1.00 49.27 99 ASP A O 1
ATOM 676 N N . VAL A 1 108 ? 5.457 6.276 116.204 1.00 42.78 100 VAL A N 1
ATOM 677 C CA . VAL A 1 108 ? 6.125 5.275 117.028 1.00 43.38 100 VAL A CA 1
ATOM 678 C C . VAL A 1 108 ? 5.338 3.972 117.029 1.00 47.69 100 VAL A C 1
ATOM 679 O O . VAL A 1 108 ? 5.921 2.882 117.108 1.00 49.29 100 VAL A O 1
ATOM 683 N N . HIS A 1 109 ? 4.013 4.055 116.909 1.00 50.64 101 HIS A N 1
ATOM 684 C CA . HIS A 1 109 ? 3.174 2.864 116.916 1.00 57.03 101 HIS A CA 1
ATOM 685 C C . HIS A 1 109 ? 3.301 2.039 115.637 1.00 63.60 101 HIS A C 1
ATOM 686 O O . HIS A 1 109 ? 2.667 0.982 115.540 1.00 75.02 101 HIS A O 1
ATOM 688 N N . ALA A 1 110 ? 4.101 2.484 114.665 1.00 58.44 102 ALA A N 1
ATOM 689 C CA . ALA A 1 110 ? 4.399 1.707 113.471 1.00 62.31 102 ALA A CA 1
ATOM 690 C C . ALA A 1 110 ? 5.867 1.317 113.368 1.00 58.33 102 ALA A C 1
ATOM 691 O O . ALA A 1 110 ? 6.247 0.631 112.412 1.00 57.83 102 ALA A O 1
ATOM 693 N N . PHE A 1 111 ? 6.699 1.743 114.311 1.00 56.52 103 PHE A N 1
ATOM 694 C CA . PHE A 1 111 ? 8.120 1.408 114.305 1.00 54.10 103 PHE A CA 1
ATOM 695 C C . PHE A 1 111 ? 8.305 -0.032 114.766 1.00 53.67 103 PHE A C 1
ATOM 696 O O . PHE A 1 111 ? 7.995 -0.344 115.921 1.00 54.59 103 PHE A O 1
ATOM 704 N N . PRO A 1 112 ? 8.814 -0.927 113.919 1.00 59.17 104 PRO A N 1
ATOM 705 C CA . PRO A 1 112 ? 8.868 -2.354 114.284 1.00 59.87 104 PRO A CA 1
ATOM 706 C C . PRO A 1 112 ? 9.800 -2.607 115.460 1.00 60.76 104 PRO A C 1
ATOM 707 O O . PRO A 1 112 ? 10.991 -2.282 115.421 1.00 56.09 104 PRO A O 1
ATOM 711 N N . GLY A 1 113 ? 9.245 -3.197 116.516 1.00 62.48 105 GLY A N 1
ATOM 712 C CA . GLY A 1 113 ? 10.000 -3.473 117.718 1.00 71.07 105 GLY A CA 1
ATOM 713 C C . GLY A 1 113 ? 9.952 -2.397 118.785 1.00 71.03 105 GLY A C 1
ATOM 714 O O . GLY A 1 113 ? 10.673 -2.516 119.786 1.00 70.33 105 GLY A O 1
ATOM 715 N N . HIS A 1 114 ? 9.139 -1.353 118.607 1.00 64.96 106 HIS A N 1
ATOM 716 C CA . HIS A 1 114 ? 8.967 -0.349 119.650 1.00 67.16 106 HIS A CA 1
ATOM 717 C C . HIS A 1 114 ? 8.505 -1.013 120.944 1.00 69.60 106 HIS A C 1
ATOM 718 O O . HIS A 1 114 ? 7.736 -1.978 120.926 1.00 70.91 106 HIS A O 1
ATOM 725 N N . ILE A 1 115 ? 8.978 -0.492 122.074 1.00 67.56 107 ILE A N 1
ATOM 726 C CA . ILE A 1 115 ? 8.876 -1.187 123.350 1.00 66.22 107 ILE A CA 1
ATOM 727 C C . ILE A 1 115 ? 7.808 -0.545 124.230 1.00 64.91 107 ILE A C 1
ATOM 728 O O . ILE A 1 115 ? 7.453 0.630 124.083 1.00 55.98 107 ILE A O 1
ATOM 733 N N . ALA A 1 116 ? 7.311 -1.345 125.181 1.00 63.86 108 ALA A N 1
ATOM 734 C CA . ALA A 1 116 ? 6.137 -0.976 125.970 1.00 63.97 108 ALA A CA 1
ATOM 735 C C . ALA A 1 116 ? 6.374 0.289 126.790 1.00 64.33 108 ALA A C 1
ATOM 736 O O . ALA A 1 116 ? 5.534 1.196 126.805 1.00 68.43 108 ALA A O 1
ATOM 738 N N . CYS A 1 117 ? 7.514 0.369 127.484 1.00 62.42 109 CYS A N 1
ATOM 739 C CA . CYS A 1 117 ? 7.796 1.527 128.331 1.00 62.83 109 CYS A CA 1
ATOM 740 C C . CYS A 1 117 ? 7.904 2.831 127.545 1.00 62.33 109 CYS A C 1
ATOM 741 O O . CYS A 1 117 ? 7.981 3.903 128.159 1.00 59.01 109 CYS A O 1
ATOM 744 N N . ASP A 1 118 ? 7.904 2.769 126.213 1.00 62.56 110 ASP A N 1
ATOM 745 C CA . ASP A 1 118 ? 7.974 3.945 125.356 1.00 64.94 110 ASP A CA 1
ATOM 746 C C . ASP A 1 118 ? 6.613 4.292 124.747 1.00 73.25 110 ASP A C 1
ATOM 747 O O . ASP A 1 118 ? 6.552 4.956 123.706 1.00 69.32 110 ASP A O 1
ATOM 752 N N . ALA A 1 119 ? 5.519 3.867 125.385 1.00 76.75 111 ALA A N 1
ATOM 753 C CA . ALA A 1 119 ? 4.188 3.994 124.800 1.00 73.53 111 ALA A CA 1
ATOM 754 C C . ALA A 1 119 ? 3.600 5.401 124.895 1.00 69.83 111 ALA A C 1
ATOM 755 O O . ALA A 1 119 ? 2.607 5.681 124.213 1.00 69.38 111 ALA A O 1
ATOM 757 N N . ALA A 1 120 ? 4.170 6.293 125.710 1.00 60.13 112 ALA A N 1
ATOM 758 C CA . ALA A 1 120 ? 3.615 7.638 125.809 1.00 60.81 112 ALA A CA 1
ATOM 759 C C . ALA A 1 120 ? 3.909 8.487 124.577 1.00 66.17 112 ALA A C 1
ATOM 760 O O . ALA A 1 120 ? 3.296 9.549 124.407 1.00 58.88 112 ALA A O 1
ATOM 762 N N . SER A 1 121 ? 4.809 8.038 123.711 1.00 68.13 113 SER A N 1
ATOM 763 C CA . SER A 1 121 ? 5.315 8.843 122.611 1.00 61.69 113 SER A CA 1
ATOM 764 C C . SER A 1 121 ? 4.572 8.508 121.325 1.00 54.96 113 SER A C 1
ATOM 765 O O . SER A 1 121 ? 4.365 7.331 121.008 1.00 54.01 113 SER A O 1
ATOM 768 N N . GLU A 1 122 ? 4.173 9.549 120.595 1.00 52.46 114 GLU A N 1
ATOM 769 C CA . GLU A 1 122 ? 3.567 9.413 119.278 1.00 55.62 114 GLU A CA 1
ATOM 770 C C . GLU A 1 122 ? 4.604 9.527 118.165 1.00 51.93 114 GLU A C 1
ATOM 771 O O . GLU A 1 122 ? 4.534 8.794 117.171 1.00 52.32 114 GLU A O 1
ATOM 777 N N . SER A 1 123 ? 5.559 10.443 118.317 1.00 30.44 115 SER A N 1
ATOM 778 C CA . SER A 1 123 ? 6.707 10.558 117.429 1.00 33.40 115 SER A CA 1
ATOM 779 C C . SER A 1 123 ? 7.954 10.795 118.270 1.00 31.77 115 SER A C 1
ATOM 780 O O . SER A 1 123 ? 7.876 11.176 119.442 1.00 25.94 115 SER A O 1
ATOM 783 N N . GLU A 1 124 ? 9.115 10.591 117.654 1.00 25.55 116 GLU A N 1
ATOM 784 C CA . GLU A 1 124 ? 10.331 10.473 118.443 1.00 26.78 116 GLU A CA 1
ATOM 785 C C . GLU A 1 124 ? 11.533 10.782 117.563 1.00 30.97 116 GLU A C 1
ATOM 786 O O . GLU A 1 124 ? 11.507 10.531 116.358 1.00 27.07 116 GLU A O 1
ATOM 792 N N . ILE A 1 125 ? 12.583 11.341 118.168 1.00 26.42 117 ILE A N 1
ATOM 793 C CA . ILE A 1 125 ? 13.874 11.470 117.499 1.00 28.53 117 ILE A CA 1
ATOM 794 C C . ILE A 1 125 ? 14.965 11.006 118.458 1.00 28.01 117 ILE A C 1
ATOM 795 O O . ILE A 1 125 ? 14.975 11.395 119.633 1.00 24.68 117 ILE A O 1
ATOM 800 N N . VAL A 1 126 ? 15.854 10.133 117.977 1.00 25.81 118 VAL A N 1
ATOM 801 C CA . VAL A 1 126 ? 16.941 9.615 118.801 1.00 24.52 118 VAL A CA 1
ATOM 802 C C . VAL A 1 126 ? 18.252 9.816 118.058 1.00 26.33 118 VAL A C 1
ATOM 803 O O . VAL A 1 126 ? 18.396 9.372 116.912 1.00 28.19 118 VAL A O 1
ATOM 807 N N . VAL A 1 127 ? 19.207 10.460 118.714 1.00 23.71 119 VAL A N 1
ATOM 808 C CA . VAL A 1 127 ? 20.533 10.728 118.164 1.00 23.51 119 VAL A CA 1
ATOM 809 C C . VAL A 1 127 ? 21.527 9.868 118.933 1.00 18.40 119 VAL A C 1
ATOM 810 O O . VAL A 1 127 ? 21.643 10.022 120.158 1.00 20.41 119 VAL A O 1
ATOM 814 N N . PRO A 1 128 ? 22.279 8.994 118.276 1.00 22.65 120 PRO A N 1
ATOM 815 C CA . PRO A 1 128 ? 23.309 8.238 119.002 1.00 21.94 120 PRO A CA 1
ATOM 816 C C . PRO A 1 128 ? 24.463 9.159 119.356 1.00 29.14 120 PRO A C 1
ATOM 817 O O . PRO A 1 128 ? 24.801 10.074 118.604 1.00 25.17 120 PRO A O 1
ATOM 821 N N . LEU A 1 129 ? 25.033 8.945 120.535 1.00 20.96 121 LEU A N 1
ATOM 822 C CA . LEU A 1 129 ? 26.170 9.719 121.009 1.00 24.91 121 LEU A CA 1
ATOM 823 C C . LEU A 1 129 ? 27.402 8.827 120.950 1.00 30.12 121 LEU A C 1
ATOM 824 O O . LEU A 1 129 ? 27.436 7.775 121.599 1.00 25.73 121 LEU A O 1
ATOM 829 N N . VAL A 1 130 ? 28.402 9.234 120.165 1.00 26.10 122 VAL A N 1
ATOM 830 C CA . VAL A 1 130 ? 29.601 8.428 119.952 1.00 22.95 122 VAL A CA 1
ATOM 831 C C . VAL A 1 130 ? 30.831 9.280 120.224 1.00 34.64 122 VAL A C 1
ATOM 832 O O . VAL A 1 130 ? 30.947 10.397 119.708 1.00 36.69 122 VAL A O 1
ATOM 836 N N . ALA A 1 131 ? 31.749 8.749 121.025 1.00 29.15 123 ALA A N 1
ATOM 837 C CA . ALA A 1 131 ? 32.967 9.470 121.356 1.00 39.76 123 ALA A CA 1
ATOM 838 C C . ALA A 1 131 ? 33.913 9.499 120.161 1.00 46.79 123 ALA A C 1
ATOM 839 O O . ALA A 1 131 ? 33.779 8.731 119.202 1.00 42.97 123 ALA A O 1
ATOM 841 N N . ALA A 1 132 ? 34.891 10.406 120.233 1.00 52.70 124 ALA A N 1
ATOM 842 C CA . ALA A 1 132 ? 35.825 10.586 119.129 1.00 59.21 124 ALA A CA 1
ATOM 843 C C . ALA A 1 132 ? 36.620 9.324 118.832 1.00 62.34 124 ALA A C 1
ATOM 844 O O . ALA A 1 132 ? 37.088 9.152 117.702 1.00 64.63 124 ALA A O 1
ATOM 846 N N . ASP A 1 133 ? 36.779 8.435 119.812 1.00 62.56 125 ASP A N 1
ATOM 847 C CA . ASP A 1 133 ? 37.491 7.181 119.617 1.00 62.04 125 ASP A CA 1
ATOM 848 C C . ASP A 1 133 ? 36.558 6.020 119.286 1.00 56.50 125 ASP A C 1
ATOM 849 O O . ASP A 1 133 ? 36.995 4.866 119.302 1.00 55.95 125 ASP A O 1
ATOM 854 N N . GLY A 1 134 ? 35.290 6.297 118.993 1.00 49.79 126 GLY A N 1
ATOM 855 C CA . GLY A 1 134 ? 34.363 5.269 118.569 1.00 43.05 126 GLY A CA 1
ATOM 856 C C . GLY A 1 134 ? 33.596 4.581 119.676 1.00 43.59 126 GLY A C 1
ATOM 857 O O . GLY A 1 134 ? 32.776 3.701 119.384 1.00 45.49 126 GLY A O 1
ATOM 858 N N . THR A 1 135 ? 33.838 4.942 120.932 1.00 48.83 127 THR A N 1
ATOM 859 C CA . THR A 1 135 ? 33.085 4.374 122.041 1.00 51.52 127 THR A CA 1
ATOM 860 C C . THR A 1 135 ? 31.641 4.857 121.996 1.00 40.77 127 THR A C 1
ATOM 861 O O . THR A 1 135 ? 31.386 6.051 121.802 1.00 33.17 127 THR A O 1
ATOM 865 N N . LEU A 1 136 ? 30.692 3.934 122.172 1.00 35.47 128 LEU A N 1
ATOM 866 C CA . LEU A 1 136 ? 29.294 4.334 122.282 1.00 29.29 128 LEU A CA 1
ATOM 867 C C . LEU A 1 136 ? 29.062 4.984 123.640 1.00 28.26 128 LEU A C 1
ATOM 868 O O . LEU A 1 136 ? 29.252 4.347 124.683 1.00 27.24 128 LEU A O 1
ATOM 873 N N . ILE A 1 137 ? 28.692 6.265 123.621 1.00 26.51 129 ILE A N 1
ATOM 874 C CA . ILE A 1 137 ? 28.394 7.000 124.841 1.00 23.29 129 ILE A CA 1
ATOM 875 C C . ILE A 1 137 ? 26.998 6.661 125.344 1.00 27.14 129 ILE A C 1
ATOM 876 O O . ILE A 1 137 ? 26.795 6.424 126.545 1.00 24.59 129 ILE A O 1
ATOM 881 N N . GLY A 1 138 ? 26.026 6.622 124.437 1.00 20.92 130 GLY A N 1
ATOM 882 C CA . GLY A 1 138 ? 24.613 6.458 124.764 1.00 24.58 130 GLY A CA 1
ATOM 883 C C . GLY A 1 138 ? 23.763 7.024 123.641 1.00 25.75 130 GLY A C 1
ATOM 884 O O . GLY A 1 138 ? 24.193 7.065 122.490 1.00 23.34 130 GLY A O 1
ATOM 885 N N . VAL A 1 139 ? 22.552 7.464 123.997 1.00 22.51 131 VAL A N 1
ATOM 886 C CA . VAL A 1 139 ? 21.681 8.166 123.055 1.00 25.11 131 VAL A CA 1
ATOM 887 C C . VAL A 1 139 ? 21.043 9.384 123.719 1.00 23.26 131 VAL A C 1
ATOM 888 O O . VAL A 1 139 ? 20.885 9.453 124.944 1.00 23.64 131 VAL A O 1
ATOM 892 N N . TRP A 1 140 ? 20.682 10.358 122.881 1.00 15.94 132 TRP A N 1
ATOM 893 C CA . TRP A 1 140 ? 19.815 11.471 123.236 1.00 16.67 132 TRP A CA 1
ATOM 894 C C . TRP A 1 140 ? 18.443 11.218 122.624 1.00 23.81 132 TRP A C 1
ATOM 895 O O . TRP A 1 140 ? 18.340 10.971 121.416 1.00 24.16 132 TRP A O 1
ATOM 906 N N . ASP A 1 141 ? 17.394 11.271 123.451 1.00 22.08 133 ASP A N 1
ATOM 907 C CA . ASP A 1 141 ? 16.061 10.799 123.070 1.00 19.38 133 ASP A CA 1
ATOM 908 C C . ASP A 1 141 ? 15.031 11.884 123.363 1.00 22.16 133 ASP A C 1
ATOM 909 O O . ASP A 1 141 ? 14.953 12.370 124.495 1.00 22.66 133 ASP A O 1
ATOM 914 N N . VAL A 1 142 ? 14.251 12.278 122.350 1.00 20.88 134 VAL A N 1
ATOM 915 C CA . VAL A 1 142 ? 13.212 13.294 122.526 1.00 20.03 134 VAL A CA 1
ATOM 916 C C . VAL A 1 142 ? 11.896 12.732 122.010 1.00 23.81 134 VAL A C 1
ATOM 917 O O . VAL A 1 142 ? 11.841 12.178 120.908 1.00 21.79 134 VAL A O 1
ATOM 921 N N . ASP A 1 143 ? 10.836 12.881 122.797 1.00 24.18 135 ASP A N 1
ATOM 922 C CA . ASP A 1 143 ? 9.547 12.292 122.465 1.00 24.11 135 ASP A CA 1
ATOM 923 C C . ASP A 1 143 ? 8.460 13.354 122.417 1.00 21.94 135 ASP A C 1
ATOM 924 O O . ASP A 1 143 ? 8.508 14.342 123.151 1.00 23.74 135 ASP A O 1
ATOM 929 N N . SER A 1 144 ? 7.449 13.105 121.582 1.00 21.60 136 SER A N 1
ATOM 930 C CA . SER A 1 144 ? 6.313 14.001 121.447 1.00 26.67 136 SER A CA 1
ATOM 931 C C . SER A 1 144 ? 5.013 13.210 121.485 1.00 29.79 136 SER A C 1
ATOM 932 O O . SER A 1 144 ? 4.961 12.075 120.995 1.00 35.51 136 SER A O 1
ATOM 935 N N . PRO A 1 145 ? 3.953 13.775 122.068 1.00 32.71 137 PRO A N 1
ATOM 936 C CA . PRO A 1 145 ? 2.638 13.122 122.039 1.00 37.17 137 PRO A CA 1
ATOM 937 C C . PRO A 1 145 ? 1.839 13.390 120.775 1.00 35.47 137 PRO A C 1
ATOM 938 O O . PRO A 1 145 ? 0.705 12.911 120.666 1.00 40.83 137 PRO A O 1
ATOM 942 N N . VAL A 1 146 ? 2.381 14.141 119.826 1.00 32.45 138 VAL A N 1
ATOM 943 C CA . VAL A 1 146 ? 1.712 14.384 118.560 1.00 37.19 138 VAL A CA 1
ATOM 944 C C . VAL A 1 146 ? 2.481 13.667 117.457 1.00 37.83 138 VAL A C 1
ATOM 945 O O . VAL A 1 146 ? 3.673 13.361 117.581 1.00 33.39 138 VAL A O 1
ATOM 949 N N . ALA A 1 147 ? 1.775 13.387 116.365 1.00 38.44 139 ALA A N 1
ATOM 950 C CA . ALA A 1 147 ? 2.357 12.653 115.252 1.00 35.99 139 ALA A CA 1
ATOM 951 C C . ALA A 1 147 ? 3.264 13.556 114.429 1.00 35.85 139 ALA A C 1
ATOM 952 O O . ALA A 1 147 ? 2.990 14.751 114.264 1.00 35.14 139 ALA A O 1
ATOM 954 N N . ALA A 1 148 ? 4.360 12.981 113.924 1.00 33.72 140 ALA A N 1
ATOM 955 C CA . ALA A 1 148 ? 5.245 13.665 112.972 1.00 30.93 140 ALA A CA 1
ATOM 956 C C . ALA A 1 148 ? 5.743 15.004 113.514 1.00 32.43 140 ALA A C 1
ATOM 957 O O . ALA A 1 148 ? 5.785 16.006 112.800 1.00 33.42 140 ALA A O 1
ATOM 959 N N . ARG A 1 149 ? 6.130 15.015 114.790 1.00 28.76 141 ARG A N 1
ATOM 960 C CA . ARG A 1 149 ? 6.660 16.226 115.413 1.00 26.97 141 ARG A CA 1
ATOM 961 C C . ARG A 1 149 ? 8.030 16.604 114.862 1.00 27.28 141 ARG A C 1
ATOM 962 O O . ARG A 1 149 ? 8.340 17.793 114.740 1.00 27.68 141 ARG A O 1
ATOM 970 N N . PHE A 1 150 ? 8.861 15.623 114.520 1.00 32.25 142 PHE A N 1
ATOM 971 C CA . PHE A 1 150 ? 10.240 15.881 114.138 1.00 29.77 142 PHE A CA 1
ATOM 972 C C . PHE A 1 150 ? 10.450 15.606 112.654 1.00 26.71 142 PHE A C 1
ATOM 973 O O . PHE A 1 150 ? 9.929 14.622 112.113 1.00 24.36 142 PHE A O 1
ATOM 981 N N . ASP A 1 151 ? 11.217 16.482 112.000 1.00 23.60 143 ASP A N 1
ATOM 982 C CA . ASP A 1 151 ? 11.568 16.287 110.597 1.00 29.10 143 ASP A CA 1
ATOM 983 C C . ASP A 1 151 ? 13.083 16.337 110.436 1.00 31.15 143 ASP A C 1
ATOM 984 O O . ASP A 1 151 ? 13.815 16.274 111.428 1.00 29.40 143 ASP A O 1
ATOM 989 N N . ASP A 1 152 ? 13.569 16.451 109.194 1.00 26.94 144 ASP A N 1
ATOM 990 C CA . ASP A 1 152 ? 15.013 16.432 109.001 1.00 30.15 144 ASP A CA 1
ATOM 991 C C . ASP A 1 152 ? 15.682 17.736 109.427 1.00 29.22 144 ASP A C 1
ATOM 992 O O . ASP A 1 152 ? 16.905 17.756 109.599 1.00 31.32 144 ASP A O 1
ATOM 997 N N . GLU A 1 153 ? 14.926 18.809 109.648 1.00 30.24 145 GLU A N 1
ATOM 998 C CA . GLU A 1 153 ? 15.550 19.984 110.257 1.00 27.38 145 GLU A CA 1
ATOM 999 C C . GLU A 1 153 ? 15.802 19.767 111.744 1.00 29.90 145 GLU A C 1
ATOM 1000 O O . GLU A 1 153 ? 16.793 20.268 112.289 1.00 28.78 145 GLU A O 1
ATOM 1006 N N . ASP A 1 154 ? 14.904 19.047 112.421 1.00 29.12 146 ASP A N 1
ATOM 1007 C CA . ASP A 1 154 ? 15.186 18.606 113.786 1.00 26.61 146 ASP A CA 1
ATOM 1008 C C . ASP A 1 154 ? 16.365 17.645 113.825 1.00 29.87 146 ASP A C 1
ATOM 1009 O O . ASP A 1 154 ? 17.141 17.652 114.783 1.00 26.47 146 ASP A O 1
ATOM 1014 N N . ARG A 1 155 ? 16.520 16.812 112.796 1.00 27.78 147 ARG A N 1
ATOM 1015 C CA . ARG A 1 155 ? 17.719 15.992 112.683 1.00 29.46 147 ARG A CA 1
ATOM 1016 C C . ARG A 1 155 ? 18.978 16.858 112.690 1.00 30.28 147 ARG A C 1
ATOM 1017 O O . ARG A 1 155 ? 19.881 16.660 113.514 1.00 24.42 147 ARG A O 1
ATOM 1025 N N . SER A 1 156 ? 19.035 17.852 111.798 1.00 27.15 148 SER A N 1
ATOM 1026 C CA . SER A 1 156 ? 20.151 18.797 111.787 1.00 26.84 148 SER A CA 1
ATOM 1027 C C . SER A 1 156 ? 20.294 19.482 113.136 1.00 24.91 148 SER A C 1
ATOM 1028 O O . SER A 1 156 ? 21.390 19.534 113.707 1.00 28.27 148 SER A O 1
ATOM 1031 N N . GLY A 1 157 ? 19.188 20.021 113.656 1.00 28.50 149 GLY A N 1
ATOM 1032 C CA . GLY A 1 157 ? 19.262 20.808 114.879 1.00 22.68 149 GLY A CA 1
ATOM 1033 C C . GLY A 1 157 ? 19.624 19.969 116.093 1.00 20.57 149 GLY A C 1
ATOM 1034 O O . GLY A 1 157 ? 20.503 20.336 116.876 1.00 23.37 149 GLY A O 1
ATOM 1035 N N . MET A 1 158 ? 18.952 18.836 116.274 1.00 19.89 150 MET A N 1
ATOM 1036 C CA . MET A 1 158 ? 19.288 17.987 117.416 1.00 18.50 150 MET A CA 1
ATOM 1037 C C . MET A 1 158 ? 20.724 17.486 117.340 1.00 27.04 150 MET A C 1
ATOM 1038 O O . MET A 1 158 ? 21.405 17.373 118.370 1.00 22.96 150 MET A O 1
ATOM 1043 N N . GLU A 1 159 ? 21.203 17.156 116.135 1.00 21.45 151 GLU A N 1
ATOM 1044 C CA . GLU A 1 159 ? 22.565 16.648 116.044 1.00 23.25 151 GLU A CA 1
ATOM 1045 C C . GLU A 1 159 ? 23.586 17.734 116.363 1.00 24.70 151 GLU A C 1
ATOM 1046 O O . GLU A 1 159 ? 24.638 17.444 116.944 1.00 27.63 151 GLU A O 1
ATOM 1052 N N . ALA A 1 160 ? 23.292 18.985 116.027 1.00 23.03 152 ALA A N 1
ATOM 1053 C CA . ALA A 1 160 ? 24.209 20.051 116.405 1.00 23.49 152 ALA A CA 1
ATOM 1054 C C . ALA A 1 160 ? 24.260 20.211 117.922 1.00 22.02 152 ALA A C 1
ATOM 1055 O O . ALA A 1 160 ? 25.342 20.407 118.490 1.00 23.78 152 ALA A O 1
ATOM 1057 N N . LEU A 1 161 ? 23.110 20.100 118.600 1.00 17.89 153 LEU A N 1
ATOM 1058 C CA . LEU A 1 161 ? 23.109 20.169 120.059 1.00 19.85 153 LEU A CA 1
ATOM 1059 C C . LEU A 1 161 ? 23.899 19.017 120.658 1.00 21.61 153 LEU A C 1
ATOM 1060 O O . LEU A 1 161 ? 24.669 19.208 121.608 1.00 27.68 153 LEU A O 1
ATOM 1065 N N . CYS A 1 162 ? 23.735 17.819 120.103 1.00 18.36 154 CYS A N 1
ATOM 1066 C CA . CYS A 1 162 ? 24.442 16.670 120.658 1.00 22.17 154 CYS A CA 1
ATOM 1067 C C . CYS A 1 162 ? 25.943 16.764 120.408 1.00 24.35 154 CYS A C 1
ATOM 1068 O O . CYS A 1 162 ? 26.734 16.314 121.245 1.00 21.34 154 CYS A O 1
ATOM 1071 N N . ARG A 1 163 ? 26.365 17.365 119.286 1.00 23.34 155 ARG A N 1
ATOM 1072 C CA . ARG A 1 163 ? 27.799 17.542 119.069 1.00 23.37 155 ARG A CA 1
ATOM 1073 C C . ARG A 1 163 ? 28.393 18.461 120.131 1.00 25.59 155 ARG A C 1
ATOM 1074 O O . ARG A 1 163 ? 29.501 18.219 120.620 1.00 28.17 155 ARG A O 1
ATOM 1082 N N . VAL A 1 164 ? 27.667 19.518 120.506 1.00 27.29 156 VAL A N 1
ATOM 1083 C CA . VAL A 1 164 ? 28.100 20.364 121.617 1.00 25.60 156 VAL A CA 1
ATOM 1084 C C . VAL A 1 164 ? 28.230 19.542 122.897 1.00 26.95 156 VAL A C 1
ATOM 1085 O O . VAL A 1 164 ? 29.227 19.642 123.626 1.00 24.91 156 VAL A O 1
ATOM 1089 N N . PHE A 1 165 ? 27.218 18.721 123.196 1.00 20.40 157 PHE A N 1
ATOM 1090 C CA . PHE A 1 165 ? 27.272 17.910 124.406 1.00 23.67 157 PHE A CA 1
ATOM 1091 C C . PHE A 1 165 ? 28.470 16.967 124.390 1.00 25.68 157 PHE A C 1
ATOM 1092 O O . PHE A 1 165 ? 29.212 16.873 125.374 1.00 25.76 157 PHE A O 1
ATOM 1100 N N . VAL A 1 166 ? 28.663 16.236 123.291 1.00 27.11 158 VAL A N 1
ATOM 1101 C CA . VAL A 1 166 ? 29.746 15.253 123.253 1.00 25.84 158 VAL A CA 1
ATOM 1102 C C . VAL A 1 166 ? 31.097 15.944 123.364 1.00 30.82 158 VAL A C 1
ATOM 1103 O O . VAL A 1 166 ? 31.986 15.488 124.093 1.00 27.09 158 VAL A O 1
ATOM 1107 N N . GLU A 1 167 ? 31.276 17.055 122.641 1.00 28.63 159 GLU A N 1
ATOM 1108 C CA . GLU A 1 167 ? 32.587 17.696 122.593 1.00 32.29 159 GLU A CA 1
ATOM 1109 C C . GLU A 1 167 ? 32.912 18.416 123.900 1.00 33.99 159 GLU A C 1
ATOM 1110 O O . GLU A 1 167 ? 34.029 18.297 124.416 1.00 37.24 159 GLU A O 1
ATOM 1112 N N . HIS A 1 168 ? 31.952 19.150 124.460 1.00 29.82 160 HIS A N 1
ATOM 1113 C CA . HIS A 1 168 ? 32.233 20.066 125.554 1.00 28.45 160 HIS A CA 1
ATOM 1114 C C . HIS A 1 168 ? 31.706 19.599 126.902 1.00 31.60 160 HIS A C 1
ATOM 1115 O O . HIS A 1 168 ? 31.931 20.284 127.903 1.00 29.84 160 HIS A O 1
ATOM 1122 N N . ALA A 1 169 ? 31.015 18.458 126.969 1.00 33.29 161 ALA A N 1
ATOM 1123 C CA . ALA A 1 169 ? 30.621 17.897 128.255 1.00 32.00 161 ALA A CA 1
ATOM 1124 C C . ALA A 1 169 ? 31.202 16.504 128.447 1.00 32.19 161 ALA A C 1
ATOM 1125 O O . ALA A 1 169 ? 31.941 16.277 129.410 1.00 33.80 161 ALA A O 1
ATOM 1127 N N . TRP A 1 170 ? 30.909 15.569 127.545 1.00 31.68 162 TRP A N 1
ATOM 1128 C CA . TRP A 1 170 ? 31.398 14.208 127.733 1.00 33.40 162 TRP A CA 1
ATOM 1129 C C . TRP A 1 170 ? 32.893 14.126 127.465 1.00 39.44 162 TRP A C 1
ATOM 1130 O O . TRP A 1 170 ? 33.655 13.619 128.296 1.00 41.92 162 TRP A O 1
ATOM 1141 N N . GLN A 1 171 ? 33.337 14.629 126.311 1.00 42.58 163 GLN A N 1
ATOM 1142 C CA . GLN A 1 171 ? 34.741 14.466 125.951 1.00 52.90 163 GLN A CA 1
ATOM 1143 C C . GLN A 1 171 ? 35.644 15.178 126.946 1.00 60.18 163 GLN A C 1
ATOM 1144 O O . GLN A 1 171 ? 36.743 14.695 127.246 1.00 61.45 163 GLN A O 1
ATOM 1150 N N . LYS A 1 172 ? 35.185 16.307 127.488 1.00 55.23 164 LYS A N 1
ATOM 1151 C CA . LYS A 1 172 ? 35.964 17.024 128.492 1.00 60.85 164 LYS A CA 1
ATOM 1152 C C . LYS A 1 172 ? 36.118 16.201 129.769 1.00 62.86 164 LYS A C 1
ATOM 1153 O O . LYS A 1 172 ? 37.236 15.996 130.257 1.00 68.56 164 LYS A O 1
ATOM 1159 N N . ALA A 1 173 ? 35.002 15.719 130.325 1.00 57.50 165 ALA A N 1
ATOM 1160 C CA . ALA A 1 173 ? 35.058 14.986 131.589 1.00 54.40 165 ALA A CA 1
ATOM 1161 C C . ALA A 1 173 ? 35.871 13.706 131.456 1.00 60.28 165 ALA A C 1
ATOM 1162 O O . ALA A 1 173 ? 36.549 13.293 132.403 1.00 65.78 165 ALA A O 1
ATOM 1164 N N . ARG A 1 174 ? 35.815 13.064 130.286 1.00 61.20 166 ARG A N 1
ATOM 1165 C CA . ARG A 1 174 ? 36.569 11.832 130.077 1.00 65.60 166 ARG A CA 1
ATOM 1166 C C . ARG A 1 174 ? 38.072 12.069 130.159 1.00 72.68 166 ARG A C 1
ATOM 1167 O O . ARG A 1 174 ? 38.825 11.162 130.533 1.00 76.17 166 ARG A O 1
ATOM 1169 N N . ASP A 1 175 ? 38.524 13.274 129.826 1.00 74.02 167 ASP A N 1
ATOM 1170 C CA . ASP A 1 175 ? 39.948 13.587 129.821 1.00 83.69 167 ASP A CA 1
ATOM 1171 C C . ASP A 1 175 ? 40.436 14.023 131.201 1.00 88.31 167 ASP A C 1
ATOM 1172 O O . ASP A 1 175 ? 40.496 15.215 131.505 1.00 88.74 167 ASP A O 1
ATOM 1177 N N . THR B 1 11 ? -10.449 15.874 137.783 1.00 77.87 3 THR B N 1
ATOM 1178 C CA . THR B 1 11 ? -11.590 15.232 137.138 1.00 81.64 3 THR B CA 1
ATOM 1179 C C . THR B 1 11 ? -12.084 14.020 137.942 1.00 78.04 3 THR B C 1
ATOM 1180 O O . THR B 1 11 ? -11.288 13.301 138.552 1.00 82.47 3 THR B O 1
ATOM 1184 N N . LEU B 1 12 ? -13.408 13.826 137.937 1.00 70.87 4 LEU B N 1
ATOM 1185 C CA . LEU B 1 12 ? -14.117 12.817 138.728 1.00 63.71 4 LEU B CA 1
ATOM 1186 C C . LEU B 1 12 ? -14.074 13.126 140.222 1.00 58.81 4 LEU B C 1
ATOM 1187 O O . LEU B 1 12 ? -13.271 12.561 140.973 1.00 52.56 4 LEU B O 1
ATOM 1192 N N . SER B 1 13 ? -14.973 14.011 140.659 1.00 41.70 5 SER B N 1
ATOM 1193 C CA . SER B 1 13 ? -15.047 14.418 142.057 1.00 43.18 5 SER B CA 1
ATOM 1194 C C . SER B 1 13 ? -15.491 13.293 142.985 1.00 45.40 5 SER B C 1
ATOM 1195 O O . SER B 1 13 ? -15.275 13.388 144.200 1.00 41.32 5 SER B O 1
ATOM 1198 N N . THR B 1 14 ? -16.118 12.244 142.454 1.00 42.28 6 THR B N 1
ATOM 1199 C CA . THR B 1 14 ? -16.610 11.145 143.276 1.00 43.83 6 THR B CA 1
ATOM 1200 C C . THR B 1 14 ? -15.522 10.152 143.671 1.00 51.41 6 THR B C 1
ATOM 1201 O O . THR B 1 14 ? -15.817 9.192 144.394 1.00 54.10 6 THR B O 1
ATOM 1205 N N . ASP B 1 15 ? -14.284 10.356 143.226 1.00 49.26 7 ASP B N 1
ATOM 1206 C CA . ASP B 1 15 ? -13.205 9.445 143.572 1.00 58.52 7 ASP B CA 1
ATOM 1207 C C . ASP B 1 15 ? -12.798 9.619 145.034 1.00 58.67 7 ASP B C 1
ATOM 1208 O O . ASP B 1 15 ? -13.060 10.660 145.643 1.00 52.43 7 ASP B O 1
ATOM 1213 N N . PRO B 1 16 ? -12.163 8.604 145.623 1.00 57.63 8 PRO B N 1
ATOM 1214 C CA . PRO B 1 16 ? -11.592 8.780 146.963 1.00 55.30 8 PRO B CA 1
ATOM 1215 C C . PRO B 1 16 ? -10.570 9.908 146.981 1.00 56.12 8 PRO B C 1
ATOM 1216 O O . PRO B 1 16 ? -9.733 10.034 146.083 1.00 51.44 8 PRO B O 1
ATOM 1220 N N . HIS B 1 17 ? -10.650 10.735 148.017 1.00 57.38 9 HIS B N 1
ATOM 1221 C CA . HIS B 1 17 ? -9.768 11.888 148.181 1.00 57.50 9 HIS B CA 1
ATOM 1222 C C . HIS B 1 17 ? -8.930 11.663 149.438 1.00 61.84 9 HIS B C 1
ATOM 1223 O O . HIS B 1 17 ? -9.419 11.806 150.564 1.00 59.42 9 HIS B O 1
ATOM 1230 N N . ALA B 1 18 ? -7.668 11.299 149.235 1.00 58.68 10 ALA B N 1
ATOM 1231 C CA . ALA B 1 18 ? -6.786 10.936 150.329 1.00 55.58 10 ALA B CA 1
ATOM 1232 C C . ALA B 1 18 ? -6.174 12.170 150.980 1.00 54.50 10 ALA B C 1
ATOM 1233 O O . ALA B 1 18 ? -6.027 13.228 150.357 1.00 49.34 10 ALA B O 1
ATOM 1235 N N . SER B 1 19 ? -5.810 12.020 152.248 1.00 58.86 11 SER B N 1
ATOM 1236 C CA . SER B 1 19 ? -5.115 13.066 152.973 1.00 58.00 11 SER B CA 1
ATOM 1237 C C . SER B 1 19 ? -3.655 13.126 152.535 1.00 64.19 11 SER B C 1
ATOM 1238 O O . SER B 1 19 ? -3.158 12.257 151.809 1.00 61.04 11 SER B O 1
ATOM 1241 N N . LYS B 1 20 ? -2.959 14.172 152.991 1.00 46.14 12 LYS B N 1
ATOM 1242 C CA . LYS B 1 20 ? -1.540 14.297 152.669 1.00 47.92 12 LYS B CA 1
ATOM 1243 C C . LYS B 1 20 ? -0.758 13.087 153.163 1.00 46.15 12 LYS B C 1
ATOM 1244 O O . LYS B 1 20 ? 0.134 12.585 152.467 1.00 42.69 12 LYS B O 1
ATOM 1250 N N . ALA B 1 21 ? -1.086 12.598 154.361 1.00 41.65 13 A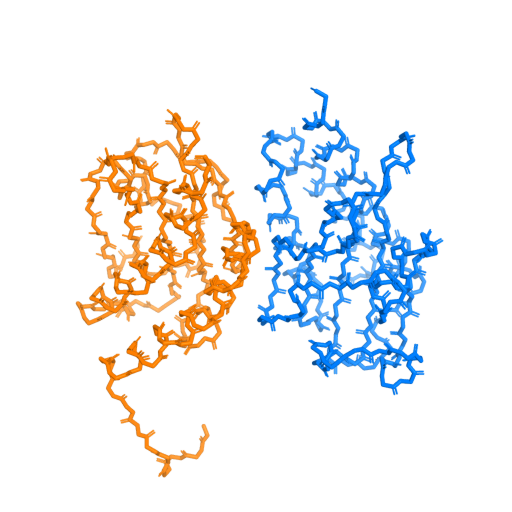LA B N 1
ATOM 1251 C CA . ALA B 1 21 ? -0.357 11.470 154.928 1.00 45.93 13 ALA B CA 1
ATOM 1252 C C . ALA B 1 21 ? -0.522 10.222 154.069 1.00 45.49 13 ALA B C 1
ATOM 1253 O O . ALA B 1 21 ? 0.454 9.519 153.781 1.00 49.71 13 ALA B O 1
ATOM 1255 N N . GLU B 1 22 ? -1.754 9.938 153.641 1.00 41.40 14 GLU B N 1
ATOM 1256 C CA . GLU B 1 22 ? -1.996 8.754 152.822 1.00 43.04 14 GLU B CA 1
ATOM 1257 C C . GLU B 1 22 ? -1.338 8.882 151.455 1.00 42.93 14 GLU B C 1
ATOM 1258 O O . GLU B 1 22 ? -0.742 7.918 150.955 1.00 36.58 14 GLU B O 1
ATOM 1264 N N . LEU B 1 23 ? -1.422 10.067 150.840 1.00 40.94 15 LEU B N 1
ATOM 1265 C CA . LEU B 1 23 ? -0.820 10.258 149.524 1.00 39.34 15 LEU B CA 1
ATOM 1266 C C . LEU B 1 23 ? 0.693 10.090 149.576 1.00 33.67 15 LEU B C 1
ATOM 1267 O O . LEU B 1 23 ? 1.281 9.438 148.705 1.00 35.36 15 LEU B O 1
ATOM 1269 N N . TYR B 1 24 ? 1.346 10.669 150.590 1.00 27.93 16 TYR B N 1
ATOM 1270 C CA . TYR B 1 24 ? 2.790 10.499 150.721 1.00 30.63 16 TYR B CA 1
ATOM 1271 C C . TYR B 1 24 ? 3.164 9.053 151.026 1.00 32.71 16 TYR B C 1
ATOM 1272 O O . TYR B 1 24 ? 4.221 8.582 150.590 1.00 29.19 16 TYR B O 1
ATOM 1281 N N . ALA B 1 25 ? 2.322 8.338 151.772 1.00 31.46 17 ALA B N 1
ATOM 1282 C CA . ALA B 1 25 ? 2.589 6.926 152.023 1.00 33.57 17 ALA B CA 1
ATOM 1283 C C . ALA B 1 25 ? 2.493 6.114 150.737 1.00 35.62 17 ALA B C 1
ATOM 1284 O O . ALA B 1 25 ? 3.338 5.251 150.477 1.00 36.45 17 ALA B O 1
ATOM 1286 N N . THR B 1 26 ? 1.469 6.375 149.921 1.00 34.56 18 THR B N 1
ATOM 1287 C CA . THR B 1 26 ? 1.354 5.693 148.636 1.00 33.97 18 THR B CA 1
ATOM 1288 C C . THR B 1 26 ? 2.546 6.004 147.738 1.00 30.27 18 THR B C 1
ATOM 1289 O O . THR B 1 26 ? 3.097 5.108 147.085 1.00 26.96 18 THR B O 1
ATOM 1293 N N . LEU B 1 27 ? 2.965 7.272 147.706 1.00 29.73 19 LEU B N 1
ATOM 1294 C CA . LEU B 1 27 ? 4.091 7.672 146.868 1.00 27.88 19 LEU B CA 1
ATOM 1295 C C . LEU B 1 27 ? 5.399 7.046 147.348 1.00 31.42 19 LEU B C 1
ATOM 1296 O O . LEU B 1 27 ? 6.253 6.691 146.525 1.00 30.77 19 LEU B O 1
ATOM 1301 N N . ALA B 1 28 ? 5.552 6.863 148.665 1.00 27.00 20 ALA B N 1
ATOM 1302 C CA . ALA B 1 28 ? 6.746 6.217 149.203 1.00 28.35 20 ALA B CA 1
ATOM 1303 C C . ALA B 1 28 ? 6.843 4.766 148.752 1.00 28.78 20 ALA B C 1
ATOM 1304 O O . ALA B 1 28 ? 7.937 4.268 148.453 1.00 27.60 20 ALA B O 1
ATOM 1306 N N . GLU B 1 29 ? 5.712 4.064 148.714 1.00 31.62 21 GLU B N 1
ATOM 1307 C CA . GLU B 1 29 ? 5.736 2.683 148.239 1.00 32.57 21 GLU B CA 1
ATOM 1308 C C . GLU B 1 29 ? 6.047 2.627 146.751 1.00 30.71 21 GLU B C 1
ATOM 1309 O O . GLU B 1 29 ? 6.788 1.747 146.298 1.00 30.85 21 GLU B O 1
ATOM 1315 N N . GLN B 1 30 ? 5.495 3.564 145.973 1.00 32.72 22 GLN B N 1
ATOM 1316 C CA . GLN B 1 30 ? 5.850 3.649 144.560 1.00 33.94 22 GLN B CA 1
ATOM 1317 C C . GLN B 1 30 ? 7.336 3.921 144.392 1.00 31.77 22 GLN B C 1
ATOM 1318 O O . GLN B 1 30 ? 8.006 3.286 143.566 1.00 27.89 22 GLN B O 1
ATOM 1324 N N . ALA B 1 31 ? 7.866 4.877 145.166 1.00 26.76 23 ALA B N 1
ATOM 1325 C CA . ALA B 1 31 ? 9.292 5.182 145.114 1.00 27.42 23 ALA B CA 1
ATOM 1326 C C . ALA B 1 31 ? 10.132 3.965 145.477 1.00 29.04 23 ALA B C 1
ATOM 1327 O O . ALA B 1 31 ? 11.146 3.686 144.826 1.00 29.09 23 ALA B O 1
ATOM 1329 N N . ARG B 1 32 ? 9.731 3.236 146.523 1.00 27.19 24 ARG B N 1
ATOM 1330 C CA . ARG B 1 32 ? 10.420 1.998 146.872 1.00 32.12 24 ARG B CA 1
ATOM 1331 C C . ARG B 1 32 ? 10.425 1.028 145.696 1.00 35.38 24 ARG B C 1
ATOM 1332 O O . ARG B 1 32 ? 11.476 0.501 145.312 1.00 33.60 24 ARG B O 1
ATOM 1340 N N . SER B 1 33 ? 9.249 0.780 145.112 1.00 27.12 25 SER B N 1
ATOM 1341 C CA . SER B 1 33 ? 9.166 -0.158 143.999 1.00 31.55 25 SER B CA 1
ATOM 1342 C C . SER B 1 33 ? 9.994 0.323 142.811 1.00 30.58 25 SER B C 1
ATOM 1343 O O . SER B 1 33 ? 10.619 -0.485 142.113 1.00 31.26 25 SER B O 1
ATOM 1346 N N . LEU B 1 34 ? 10.031 1.636 142.581 1.00 25.61 26 LEU B N 1
ATOM 1347 C CA . LEU B 1 34 ? 10.737 2.165 141.418 1.00 25.26 26 LEU B CA 1
ATOM 1348 C C . LEU B 1 34 ? 12.244 1.940 141.517 1.00 31.23 26 LEU B C 1
ATOM 1349 O O . LEU B 1 34 ? 12.880 1.594 140.517 1.00 30.21 26 LEU B O 1
ATOM 1354 N N . VAL B 1 35 ? 12.837 2.110 142.706 1.00 27.81 27 VAL B N 1
ATOM 1355 C CA . VAL B 1 35 ? 14.296 2.100 142.822 1.00 22.72 27 VAL B CA 1
ATOM 1356 C C . VAL B 1 35 ? 14.868 0.810 143.412 1.00 29.08 27 VAL B C 1
ATOM 1357 O O . VAL B 1 35 ? 16.081 0.582 143.279 1.00 30.98 27 VAL B O 1
ATOM 1361 N N . GLU B 1 36 ? 14.038 -0.051 144.016 1.00 29.34 28 GLU B N 1
ATOM 1362 C CA . GLU B 1 36 ? 14.526 -1.178 144.815 1.00 37.47 28 GLU B CA 1
ATOM 1363 C C . GLU B 1 36 ? 15.537 -2.051 144.073 1.00 41.57 28 GLU B C 1
ATOM 1364 O O . GLU B 1 36 ? 16.567 -2.448 144.633 1.00 38.77 28 GLU B O 1
ATOM 1370 N N . SER B 1 37 ? 15.236 -2.416 142.834 1.00 33.32 29 SER B N 1
ATOM 1371 C CA . SER B 1 37 ? 16.030 -3.423 142.149 1.00 34.36 29 SER B CA 1
ATOM 1372 C C . SER B 1 37 ? 16.973 -2.849 141.093 1.00 33.10 29 SER B C 1
ATOM 1373 O O . SER B 1 37 ? 17.737 -3.610 140.501 1.00 46.44 29 SER B O 1
ATOM 1376 N N . GLU B 1 38 ? 16.951 -1.537 140.842 1.00 24.11 30 GLU B N 1
ATOM 1377 C CA . GLU B 1 38 ? 17.876 -0.954 139.879 1.00 19.58 30 GLU B CA 1
ATOM 1378 C C . GLU B 1 38 ? 19.169 -0.573 140.590 1.00 26.46 30 GLU B C 1
ATOM 1379 O O . GLU B 1 38 ? 19.126 0.191 141.566 1.00 25.35 30 GLU B O 1
ATOM 1385 N N . PRO B 1 39 ? 20.330 -1.060 140.147 1.00 26.80 31 PRO B N 1
ATOM 1386 C CA . PRO B 1 39 ? 21.574 -0.728 140.856 1.00 30.42 31 PRO B CA 1
ATOM 1387 C C . PRO B 1 39 ? 22.075 0.688 140.613 1.00 32.57 31 PRO B C 1
ATOM 1388 O O . PRO B 1 39 ? 22.747 1.248 141.483 1.00 26.60 31 PRO B O 1
ATOM 1392 N N . ASP B 1 40 ? 21.764 1.283 139.456 1.00 28.12 32 ASP B N 1
ATOM 1393 C CA . ASP B 1 40 ? 22.407 2.529 139.057 1.00 23.60 32 ASP B CA 1
ATOM 1394 C C . ASP B 1 40 ? 21.826 3.720 139.813 1.00 23.13 32 ASP B C 1
ATOM 1395 O O . ASP B 1 40 ? 20.621 3.988 139.745 1.00 20.42 32 ASP B O 1
ATOM 1400 N N . LEU B 1 41 ? 22.705 4.460 140.495 1.00 24.79 33 LEU B N 1
ATOM 1401 C CA . LEU B 1 41 ? 22.276 5.538 141.382 1.00 18.86 33 LEU B CA 1
ATOM 1402 C C . LEU B 1 41 ? 21.712 6.715 140.593 1.00 19.57 33 LEU B C 1
ATOM 1403 O O . LEU B 1 41 ? 20.690 7.292 140.970 1.00 18.81 33 LEU B O 1
ATOM 1408 N N . ILE B 1 42 ? 22.357 7.071 139.487 1.00 22.43 34 ILE B N 1
ATOM 1409 C CA . ILE B 1 42 ? 21.896 8.209 138.696 1.00 24.01 34 ILE B CA 1
ATOM 1410 C C . ILE B 1 42 ? 20.541 7.904 138.068 1.00 23.35 34 ILE B C 1
ATOM 1411 O O . ILE B 1 42 ? 19.649 8.757 138.050 1.00 20.23 34 ILE B O 1
ATOM 1416 N N . ALA B 1 43 ? 20.345 6.666 137.595 1.00 19.88 35 ALA B N 1
ATOM 1417 C CA . ALA B 1 43 ? 19.041 6.263 137.074 1.00 17.01 35 ALA B CA 1
ATOM 1418 C C . ALA B 1 43 ? 17.966 6.393 138.146 1.00 17.38 35 ALA B C 1
ATOM 1419 O O . ALA B 1 43 ? 16.867 6.902 137.887 1.00 22.26 35 ALA B O 1
ATOM 1421 N N . ASN B 1 44 ? 18.254 5.915 139.358 1.00 19.58 36 ASN B N 1
ATOM 1422 C CA . ASN B 1 44 ? 17.266 6.019 140.428 1.00 13.64 36 ASN B CA 1
ATOM 1423 C C . ASN B 1 44 ? 16.987 7.475 140.788 1.00 15.65 36 ASN B C 1
ATOM 1424 O O . ASN B 1 44 ? 15.832 7.848 141.016 1.00 19.49 36 ASN B O 1
ATOM 1429 N N . ALA B 1 45 ? 18.026 8.314 140.827 1.00 19.14 37 ALA B N 1
ATOM 1430 C CA . ALA B 1 45 ? 17.817 9.737 141.091 1.00 19.86 37 ALA B CA 1
ATOM 1431 C C . ALA B 1 45 ? 16.957 10.384 140.007 1.00 20.56 37 ALA B C 1
ATOM 1432 O O . ALA B 1 45 ? 16.033 11.143 140.311 1.00 19.22 37 ALA B O 1
ATOM 1434 N N . ALA B 1 46 ? 17.232 10.080 138.732 1.00 16.43 38 ALA B N 1
ATOM 1435 C CA . ALA B 1 46 ? 16.425 10.643 137.653 1.00 17.25 38 ALA B CA 1
ATOM 1436 C C . ALA B 1 46 ? 14.976 10.165 137.738 1.00 19.25 38 ALA B C 1
ATOM 1437 O O . ALA B 1 46 ? 14.035 10.965 137.612 1.00 20.21 38 ALA B O 1
ATOM 1439 N N . ASN B 1 47 ? 14.775 8.866 137.974 1.00 19.70 39 ASN B N 1
ATOM 1440 C CA . ASN B 1 47 ? 13.420 8.324 138.037 1.00 18.54 39 ASN B CA 1
ATOM 1441 C C . ASN B 1 47 ? 12.672 8.830 139.262 1.00 18.18 39 ASN B C 1
ATOM 1442 O O . ASN B 1 47 ? 11.470 9.116 139.188 1.00 21.18 39 ASN B O 1
ATOM 1447 N N . PHE B 1 48 ? 13.368 8.943 140.394 1.00 19.20 40 PHE B N 1
ATOM 1448 C CA . PHE B 1 48 ? 12.749 9.453 141.616 1.00 21.33 40 PHE B CA 1
ATOM 1449 C C . PHE B 1 48 ? 12.287 10.897 141.419 1.00 23.82 40 PHE B C 1
ATOM 1450 O O . PHE B 1 48 ? 11.154 11.251 141.762 1.00 20.75 40 PHE B O 1
ATOM 1458 N N . SER B 1 49 ? 13.149 11.743 140.847 1.00 19.94 41 SER B N 1
ATOM 1459 C CA A SER B 1 49 ? 12.750 13.119 140.556 0.40 19.34 41 SER B CA 1
ATOM 1460 C CA B SER B 1 49 ? 12.737 13.116 140.577 0.31 19.44 41 SER B CA 1
ATOM 1461 C CA C SER B 1 49 ? 12.753 13.118 140.556 0.29 19.50 41 SER B CA 1
ATOM 1462 C C . SER B 1 49 ? 11.507 13.146 139.678 1.00 23.09 41 SER B C 1
ATOM 1463 O O . SER B 1 49 ? 10.559 13.890 139.946 1.00 19.61 41 SER B O 1
ATOM 1470 N N . ALA B 1 50 ? 11.489 12.317 138.626 1.00 20.42 42 ALA B N 1
ATOM 1471 C CA . ALA B 1 50 ? 10.350 12.300 137.712 1.00 22.80 42 ALA B CA 1
ATOM 1472 C C . ALA B 1 50 ? 9.084 11.824 138.411 1.00 20.53 42 ALA B C 1
ATOM 1473 O O . ALA B 1 50 ? 7.997 12.371 138.191 1.00 21.81 42 ALA B O 1
ATOM 1475 N N . LEU B 1 51 ? 9.202 10.797 139.253 1.00 21.28 43 LEU B N 1
ATOM 1476 C CA . LEU B 1 51 ? 8.026 10.243 139.910 1.00 25.30 43 LEU B CA 1
ATOM 1477 C C . LEU B 1 51 ? 7.385 11.265 140.846 1.00 26.07 43 LEU B C 1
ATOM 1478 O O .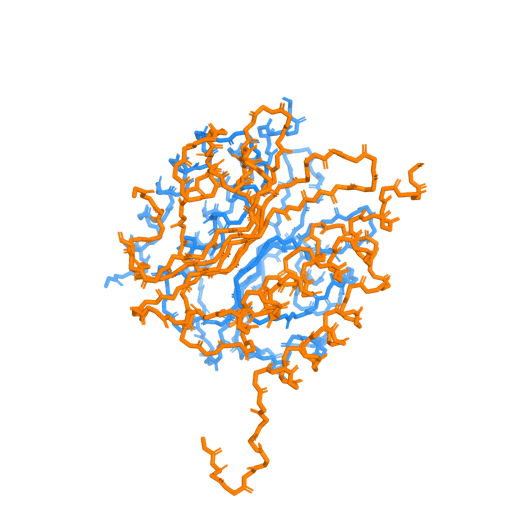 LEU B 1 51 ? 6.169 11.491 140.804 1.00 24.30 43 LEU B O 1
ATOM 1483 N N . VAL B 1 52 ? 8.191 11.902 141.693 1.00 23.11 44 VAL B N 1
ATOM 1484 C CA . VAL B 1 52 ? 7.627 12.842 142.656 1.00 21.84 44 VAL B CA 1
ATOM 1485 C C . VAL B 1 52 ? 7.038 14.047 141.948 1.00 24.11 44 VAL B C 1
ATOM 1486 O O . VAL B 1 52 ? 5.929 14.491 142.275 1.00 25.69 44 VAL B O 1
ATOM 1490 N N . TYR B 1 53 ? 7.765 14.592 140.966 1.00 19.98 45 TYR B N 1
ATOM 1491 C CA . TYR B 1 53 ? 7.303 15.788 140.275 1.00 22.26 45 TYR B CA 1
ATOM 1492 C C . TYR B 1 53 ? 5.950 15.551 139.619 1.00 26.49 45 TYR B C 1
ATOM 1493 O O . TYR B 1 53 ? 5.090 16.439 139.605 1.00 25.56 45 TYR B O 1
ATOM 1502 N N . HIS B 1 54 ? 5.724 14.351 139.098 1.00 21.36 46 HIS B N 1
ATOM 1503 C CA . HIS B 1 54 ? 4.488 14.128 138.369 1.00 25.57 46 HIS B CA 1
ATOM 1504 C C . HIS B 1 54 ? 3.381 13.560 139.241 1.00 27.07 46 HIS B C 1
ATOM 1505 O O . HIS B 1 54 ? 2.251 13.434 138.770 1.00 29.12 46 HIS B O 1
ATOM 1512 N N . SER B 1 55 ? 3.657 13.288 140.519 1.00 26.20 47 SER B N 1
ATOM 1513 C CA . SER B 1 55 ? 2.627 12.802 141.429 1.00 25.74 47 SER B CA 1
ATOM 1514 C C . SER B 1 55 ? 2.019 13.884 142.314 1.00 31.36 47 SER B C 1
ATOM 1515 O O . SER B 1 55 ? 0.922 13.675 142.842 1.00 38.37 47 SER B O 1
ATOM 1518 N N . LEU B 1 56 ? 2.689 15.020 142.497 1.00 30.77 48 LEU B N 1
ATOM 1519 C CA . LEU B 1 56 ? 2.177 16.114 143.315 1.00 35.53 48 LEU B CA 1
ATOM 1520 C C . LEU B 1 56 ? 1.835 17.313 142.437 1.00 37.77 48 LEU B C 1
ATOM 1521 O O . LEU B 1 56 ? 2.555 17.621 141.483 1.00 36.57 48 LEU B O 1
ATOM 1526 N N . ASP B 1 57 ? 0.732 17.985 142.753 1.00 36.16 49 ASP B N 1
ATOM 1527 C CA . ASP B 1 57 ? 0.297 19.100 141.925 1.00 43.03 49 ASP B CA 1
ATOM 1528 C C . ASP B 1 57 ? 0.969 20.393 142.383 1.00 38.17 49 ASP B C 1
ATOM 1529 O O . ASP B 1 57 ? 1.590 20.459 143.447 1.00 40.52 49 ASP B O 1
ATOM 1534 N N . ARG B 1 58 ? 0.872 21.420 141.539 1.00 39.90 50 ARG B N 1
ATOM 1535 C CA . ARG B 1 58 ? 1.345 22.765 141.869 1.00 37.03 50 ARG B CA 1
ATOM 1536 C C . ARG B 1 58 ? 2.838 22.782 142.206 1.00 36.71 50 ARG B C 1
ATOM 1537 O O . ARG B 1 58 ? 3.264 23.387 143.191 1.00 37.22 50 ARG B O 1
ATOM 1545 N N . LEU B 1 59 ? 3.638 22.103 141.377 1.00 34.74 51 LEU B N 1
ATOM 1546 C CA . LEU B 1 59 ? 5.090 22.095 141.495 1.00 27.44 51 LEU B CA 1
ATOM 1547 C C . LEU B 1 59 ? 5.719 22.689 140.239 1.00 34.27 51 LEU B C 1
ATOM 1548 O O . LEU B 1 59 ? 5.172 22.571 139.139 1.00 34.61 51 LEU B O 1
ATOM 1553 N N . ASN B 1 60 ? 6.877 23.333 140.406 1.00 30.50 52 ASN B N 1
ATOM 1554 C CA . ASN B 1 60 ? 7.625 23.821 139.257 1.00 25.57 52 ASN B CA 1
ATOM 1555 C C . ASN B 1 60 ? 9.082 23.368 139.239 1.00 26.38 52 ASN B C 1
ATOM 1556 O O . ASN B 1 60 ? 9.785 23.643 138.262 1.00 26.18 52 ASN B O 1
ATOM 1561 N N . TRP B 1 61 ? 9.548 22.659 140.265 1.00 24.30 53 TRP B N 1
ATOM 1562 C CA . TRP B 1 61 ? 10.898 22.118 140.263 1.00 21.81 53 TRP B CA 1
ATOM 1563 C C . TRP B 1 61 ? 10.957 21.005 141.291 1.00 24.21 53 TRP B C 1
ATOM 1564 O O . TRP B 1 61 ? 10.328 21.110 142.345 1.00 24.58 53 TRP B O 1
ATOM 1575 N N . ALA B 1 62 ? 11.716 19.955 140.985 1.00 25.93 54 ALA B N 1
ATOM 1576 C CA . ALA B 1 62 ? 11.944 18.887 141.957 1.00 22.24 54 ALA B CA 1
ATOM 1577 C C . ALA B 1 62 ? 13.170 18.095 141.526 1.00 20.78 54 ALA B C 1
ATOM 1578 O O . ALA B 1 62 ? 13.192 17.541 140.419 1.00 22.54 54 ALA B O 1
ATOM 1580 N N . GLY B 1 63 ? 14.186 18.048 142.382 1.00 20.96 55 GLY B N 1
ATOM 1581 C CA . GLY B 1 63 ? 15.411 17.367 142.009 1.00 21.38 55 GLY B CA 1
ATOM 1582 C C . GLY B 1 63 ? 16.466 17.449 143.093 1.00 22.20 55 GLY B C 1
ATOM 1583 O O . GLY B 1 63 ? 16.237 17.985 144.185 1.00 19.92 55 GLY B O 1
ATOM 1584 N N . PHE B 1 64 ? 17.643 16.926 142.750 1.00 19.83 56 PHE B N 1
ATOM 1585 C CA . PHE B 1 64 ? 18.756 16.734 143.670 1.00 20.39 56 PHE B CA 1
ATOM 1586 C C . PHE B 1 64 ? 19.878 17.731 143.413 1.00 23.04 56 PHE B C 1
ATOM 1587 O O . PHE B 1 64 ? 20.151 18.093 142.269 1.00 21.95 56 PHE B O 1
ATOM 1595 N N . TYR B 1 65 ? 20.556 18.144 144.485 1.00 17.14 57 TYR B N 1
ATOM 1596 C CA . TYR B 1 65 ? 21.920 18.656 144.406 1.00 19.64 57 TYR B CA 1
ATOM 1597 C C . TYR B 1 65 ? 22.789 17.693 145.196 1.00 29.29 57 TYR B C 1
ATOM 1598 O O . TYR B 1 65 ? 22.419 17.288 146.307 1.00 27.32 57 TYR B O 1
ATOM 1607 N N . PHE B 1 66 ? 23.918 17.299 144.622 1.00 25.61 58 PHE B N 1
ATOM 1608 C CA . PHE B 1 66 ? 24.810 16.348 145.270 1.00 25.25 58 PHE B CA 1
ATOM 1609 C C . PHE B 1 66 ? 26.071 17.059 145.742 1.00 28.50 58 PHE B C 1
ATOM 1610 O O . PHE B 1 66 ? 26.667 17.849 145.000 1.00 23.85 58 PHE B O 1
ATOM 1618 N N . PHE B 1 67 ? 26.458 16.781 146.982 1.00 24.40 59 PHE B N 1
ATOM 1619 C CA . PHE B 1 67 ? 27.679 17.320 147.560 1.00 18.74 59 PHE B CA 1
ATOM 1620 C C . PHE B 1 67 ? 28.893 16.662 146.916 1.00 32.21 59 PHE B C 1
ATOM 1621 O O . PHE B 1 67 ? 29.015 15.431 146.921 1.00 29.89 59 PHE B O 1
ATOM 1629 N N . ASP B 1 68 ? 29.796 17.473 146.356 1.00 26.28 60 ASP B N 1
ATOM 1630 C CA . ASP B 1 68 ? 30.982 16.942 145.697 1.00 26.05 60 ASP B CA 1
ATOM 1631 C C . ASP B 1 68 ? 32.205 16.946 146.608 1.00 29.57 60 ASP B C 1
ATOM 1632 O O . ASP B 1 68 ? 33.334 16.823 146.128 1.00 34.43 60 ASP B O 1
ATOM 1637 N N . GLY B 1 69 ? 31.999 17.058 147.912 1.00 26.69 61 GLY B N 1
ATOM 1638 C CA . GLY B 1 69 ? 33.085 17.188 148.848 1.00 31.13 61 GLY B CA 1
ATOM 1639 C C . GLY B 1 69 ? 33.433 18.615 149.196 1.00 33.44 61 GLY B C 1
ATOM 1640 O O . GLY B 1 69 ? 34.064 18.852 150.231 1.00 34.36 61 GLY B O 1
ATOM 1641 N N . THR B 1 70 ? 33.034 19.571 148.361 1.00 31.47 62 THR B N 1
ATOM 1642 C CA . THR B 1 70 ? 33.265 20.986 148.621 1.00 33.46 62 THR B CA 1
ATOM 1643 C C . THR B 1 70 ? 31.975 21.787 148.608 1.00 35.49 62 THR B C 1
ATOM 1644 O O . THR B 1 70 ? 31.745 22.604 149.509 1.00 34.32 62 THR B O 1
ATOM 1648 N N . GLU B 1 71 ? 31.120 21.573 147.607 1.00 31.34 63 GLU B N 1
ATOM 1649 C CA . GLU B 1 71 ? 29.881 22.320 147.482 1.00 28.79 63 GLU B CA 1
ATOM 1650 C C . GLU B 1 71 ? 28.839 21.433 146.822 1.00 20.16 63 GLU B C 1
ATOM 1651 O O . GLU B 1 71 ? 29.125 20.301 146.419 1.00 25.82 63 GLU B O 1
ATOM 1657 N N . LEU B 1 72 ? 27.621 21.962 146.709 1.00 25.89 64 LEU B N 1
ATOM 1658 C CA . LEU B 1 72 ? 26.539 21.278 146.003 1.00 23.19 64 LEU B CA 1
ATOM 1659 C C . LEU B 1 72 ? 26.647 21.471 144.489 1.00 24.33 64 LEU B C 1
ATOM 1660 O O . LEU B 1 72 ? 27.003 22.554 144.005 1.00 23.50 64 LEU B O 1
ATOM 1665 N N . VAL B 1 73 ? 26.328 20.405 143.747 1.00 21.03 65 VAL B N 1
ATOM 1666 C CA . VAL B 1 73 ? 26.345 20.385 142.284 1.00 23.61 65 VAL B CA 1
ATOM 1667 C C . VAL B 1 73 ? 25.046 19.734 141.828 1.00 18.72 65 VAL B C 1
ATOM 1668 O O . VAL B 1 73 ? 24.676 18.672 142.339 1.00 17.00 65 VAL B O 1
ATOM 1672 N N . VAL B 1 74 ? 24.337 20.375 140.891 1.00 20.17 66 VAL B N 1
ATOM 1673 C CA . VAL B 1 74 ? 22.996 19.904 140.559 1.00 19.52 66 VAL B CA 1
ATOM 1674 C C . VAL B 1 74 ? 23.078 18.508 139.951 1.00 19.17 66 VAL B C 1
ATOM 1675 O O . VAL B 1 74 ? 23.993 18.199 139.175 1.00 22.54 66 VAL B O 1
ATOM 1679 N N . GLY B 1 75 ? 22.130 17.649 140.334 1.00 19.62 67 GLY B N 1
ATOM 1680 C CA . GLY B 1 75 ? 21.989 16.315 139.772 1.00 23.00 67 GLY B CA 1
ATOM 1681 C C . GLY B 1 75 ? 20.745 16.254 138.908 1.00 20.68 67 GLY B C 1
ATOM 1682 O O . GLY B 1 75 ? 20.308 17.278 138.381 1.00 19.74 67 GLY B O 1
ATOM 1683 N N . PRO B 1 76 ? 20.145 15.067 138.733 1.00 19.68 68 PRO B N 1
ATOM 1684 C CA . PRO B 1 76 ? 18.899 14.991 137.957 1.00 20.20 68 PRO B CA 1
ATOM 1685 C C . PRO B 1 76 ? 17.809 15.847 138.586 1.00 21.06 68 PRO B C 1
ATOM 1686 O O . PRO B 1 76 ? 17.709 15.944 139.812 1.00 18.30 68 PRO B O 1
ATOM 1690 N N . PHE B 1 77 ? 16.976 16.454 137.736 1.00 22.15 69 PHE B N 1
ATOM 1691 C CA . PHE B 1 77 ? 15.855 17.256 138.221 1.00 19.76 69 PHE B CA 1
ATOM 1692 C C . PHE B 1 77 ? 14.804 17.406 137.126 1.00 19.98 69 PHE B C 1
ATOM 1693 O O . PHE B 1 77 ? 15.099 17.267 135.938 1.00 21.32 69 PHE B O 1
ATOM 1701 N N . GLN B 1 78 ? 13.579 17.734 137.552 1.00 21.37 70 GLN B N 1
ATOM 1702 C CA . GLN B 1 78 ? 12.499 18.205 136.690 1.00 21.19 70 GLN B CA 1
ATOM 1703 C C . GLN B 1 78 ? 12.316 19.706 136.885 1.00 24.29 70 GLN B C 1
ATOM 1704 O O . GLN B 1 78 ? 12.346 20.196 138.021 1.00 25.94 70 GLN B O 1
ATOM 1710 N N . GLY B 1 79 ? 12.121 20.431 135.785 1.00 21.55 71 GLY B N 1
ATOM 1711 C CA . GLY B 1 79 ? 11.954 21.873 135.822 1.00 22.33 71 GLY B CA 1
ATOM 1712 C C . GLY B 1 79 ? 12.904 22.569 134.870 1.00 29.09 71 GLY B C 1
ATOM 1713 O O . GLY B 1 79 ? 13.684 21.943 134.153 1.00 27.12 71 GLY B O 1
ATOM 1714 N N . LYS B 1 80 ? 12.808 23.903 134.848 1.00 26.85 72 LYS B N 1
ATOM 1715 C CA . LYS B 1 80 ? 13.724 24.691 134.039 1.00 27.39 72 LYS B CA 1
ATOM 1716 C C . LYS B 1 80 ? 15.116 24.678 134.675 1.00 26.53 72 LYS B C 1
ATOM 1717 O O . LYS B 1 80 ? 15.257 24.363 135.858 1.00 29.33 72 LYS B O 1
ATOM 1719 N N . PRO B 1 81 ? 16.165 24.978 133.903 1.00 27.62 73 PRO B N 1
ATOM 1720 C CA . PRO B 1 81 ? 17.503 25.100 134.496 1.00 28.22 73 PRO B CA 1
ATOM 1721 C C . PRO B 1 81 ? 17.469 26.025 135.707 1.00 30.30 73 PRO B C 1
ATOM 1722 O O . PRO B 1 81 ? 16.756 27.025 135.715 1.00 32.37 73 PRO B O 1
ATOM 1726 N N . ALA B 1 82 ? 18.197 25.647 136.763 1.00 40.99 74 ALA B N 1
ATOM 1727 C CA . ALA B 1 82 ? 18.220 26.428 137.997 1.00 45.58 74 ALA B CA 1
ATOM 1728 C C . ALA B 1 82 ? 19.657 26.762 138.385 1.00 42.00 74 ALA B C 1
ATOM 1729 O O . ALA B 1 82 ? 20.454 27.162 137.535 1.00 44.48 74 ALA B O 1
ATOM 1731 N N . CYS B 1 83 ? 20.007 26.609 139.656 1.00 34.68 75 CYS B N 1
ATOM 1732 C CA . CYS B 1 83 ? 21.410 26.713 140.025 1.00 40.67 75 CYS B CA 1
ATOM 1733 C C . CYS B 1 83 ? 22.172 25.480 139.556 1.00 29.82 75 CYS B C 1
ATOM 1734 O O . CYS B 1 83 ? 21.624 24.383 139.476 1.00 29.55 75 CYS B O 1
ATOM 1737 N N . VAL B 1 84 ? 23.450 25.670 139.251 1.00 30.71 76 VAL B N 1
ATOM 1738 C CA . VAL B 1 84 ? 24.344 24.566 138.912 1.00 29.47 76 VAL B CA 1
ATOM 1739 C C . VAL B 1 84 ? 25.233 24.201 140.092 1.00 26.94 76 VAL B C 1
ATOM 1740 O O . VAL B 1 84 ? 25.314 23.035 140.481 1.00 28.63 76 VAL B O 1
ATOM 1744 N N . ARG B 1 85 ? 25.890 25.192 140.688 1.00 26.64 77 ARG B N 1
ATOM 1745 C CA . ARG B 1 85 ? 26.705 24.997 141.879 1.00 26.25 77 ARG B CA 1
ATOM 1746 C C . ARG B 1 85 ? 26.230 25.916 142.993 1.00 31.66 77 ARG B C 1
ATOM 1747 O O . ARG B 1 85 ? 25.937 27.095 142.758 1.00 24.76 77 ARG B O 1
ATOM 1755 N N . ILE B 1 86 ? 26.162 25.373 144.208 1.00 28.54 78 ILE B N 1
ATOM 1756 C CA . ILE B 1 86 ? 25.725 26.126 145.382 1.00 29.61 78 ILE B CA 1
ATOM 1757 C C . ILE B 1 86 ? 26.713 25.875 146.517 1.00 29.55 78 ILE B C 1
ATOM 1758 O O . ILE B 1 86 ? 26.931 24.723 146.914 1.00 29.28 78 ILE B O 1
ATOM 1763 N N . ALA B 1 87 ? 27.300 26.952 147.044 1.00 31.77 79 ALA B N 1
ATOM 1764 C CA . ALA B 1 87 ? 28.211 26.841 148.170 1.00 36.43 79 ALA B CA 1
ATOM 1765 C C . ALA B 1 87 ? 27.442 26.506 149.443 1.00 28.86 79 ALA B C 1
ATOM 1766 O O . ALA B 1 87 ? 26.278 26.882 149.607 1.00 29.76 79 ALA B O 1
ATOM 1768 N N . LEU B 1 88 ? 28.105 25.782 150.343 1.00 32.28 80 LEU B N 1
ATOM 1769 C CA . LEU B 1 88 ? 27.555 25.560 151.674 1.00 28.45 80 LEU B CA 1
ATOM 1770 C C . LEU B 1 88 ? 27.167 26.890 152.306 1.00 34.33 80 LEU B C 1
ATOM 1771 O O . LEU B 1 88 ? 27.925 27.863 152.248 1.00 32.86 80 LEU B O 1
ATOM 1776 N N . GLY B 1 89 ? 25.968 26.934 152.887 1.00 34.01 81 GLY B N 1
ATOM 1777 C CA . GLY B 1 89 ? 25.479 28.127 153.543 1.00 36.26 81 GLY B CA 1
ATOM 1778 C C . GLY B 1 89 ? 24.808 29.148 152.648 1.00 40.29 81 GLY B C 1
ATOM 1779 O O . GLY B 1 89 ? 24.241 30.116 153.166 1.00 37.28 81 GLY B O 1
ATOM 1780 N N . LYS B 1 90 ? 24.838 28.980 151.327 1.00 31.42 82 LYS B N 1
ATOM 1781 C CA . LYS B 1 90 ? 24.319 30.002 150.423 1.00 40.88 82 LYS B CA 1
ATOM 1782 C C . LYS B 1 90 ? 22.914 29.610 149.981 1.00 38.92 82 LYS B C 1
ATOM 1783 O O . LYS B 1 90 ? 22.715 28.525 149.421 1.00 33.45 82 LYS B O 1
ATOM 1785 N N . GLY B 1 91 ? 21.942 30.483 150.253 1.00 31.83 83 GLY B N 1
ATOM 1786 C CA . GLY B 1 91 ? 20.571 30.240 149.832 1.00 37.36 83 GLY B CA 1
ATOM 1787 C C . GLY B 1 91 ? 19.897 29.127 150.620 1.00 36.37 83 GLY B C 1
ATOM 1788 O O . GLY B 1 91 ? 20.454 28.550 151.550 1.00 29.95 83 GLY B O 1
ATOM 1789 N N . VAL B 1 92 ? 18.654 28.834 150.226 1.00 35.90 84 VAL B N 1
ATOM 1790 C CA . VAL B 1 92 ? 17.860 27.821 150.925 1.00 34.06 84 VAL B CA 1
ATOM 1791 C C . VAL B 1 92 ? 18.548 26.460 150.861 1.00 32.96 84 VAL B C 1
ATOM 1792 O O . VAL B 1 92 ? 18.663 25.756 151.873 1.00 28.00 84 VAL B O 1
ATOM 1796 N N . CYS B 1 93 ? 19.011 26.069 149.666 1.00 25.13 85 CYS B N 1
ATOM 1797 C CA . CYS B 1 93 ? 19.648 24.764 149.489 1.00 27.77 85 CYS B CA 1
ATOM 1798 C C . CYS B 1 93 ? 20.991 24.681 150.203 1.00 26.34 85 CYS B C 1
ATOM 1799 O O . CYS B 1 93 ? 21.303 23.662 150.839 1.00 24.74 85 CYS B O 1
ATOM 1802 N N . GLY B 1 94 ? 21.820 25.720 150.079 1.00 23.92 86 GLY B N 1
ATOM 1803 C CA . GLY B 1 94 ? 23.094 25.716 150.777 1.00 23.29 86 GLY B CA 1
ATOM 1804 C C . GLY B 1 94 ? 22.919 25.771 152.280 1.00 28.28 86 GLY B C 1
ATOM 1805 O O . GLY B 1 94 ? 23.692 25.154 153.024 1.00 25.81 86 GLY B O 1
ATOM 1806 N N . THR B 1 95 ? 21.895 26.489 152.740 1.00 29.35 87 THR B N 1
ATOM 1807 C CA . THR B 1 95 ? 21.572 26.502 154.162 1.00 31.59 87 THR B CA 1
ATOM 1808 C C . THR B 1 95 ? 21.159 25.114 154.629 1.00 31.09 87 THR B C 1
ATOM 1809 O O . THR B 1 95 ? 21.620 24.639 155.673 1.00 29.71 87 THR B O 1
ATOM 1813 N N . ALA B 1 96 ? 20.312 24.436 153.856 1.00 24.76 88 ALA B N 1
ATOM 1814 C CA . ALA B 1 96 ? 19.935 23.069 154.218 1.00 26.65 88 ALA B CA 1
ATOM 1815 C C . ALA B 1 96 ? 21.156 22.164 154.311 1.00 29.49 88 ALA B C 1
ATOM 1816 O O . ALA B 1 96 ? 21.295 21.391 155.264 1.00 27.09 88 ALA B O 1
ATOM 1818 N N . ALA B 1 97 ? 22.055 22.247 153.325 1.00 28.24 89 ALA B N 1
ATOM 1819 C CA . ALA B 1 97 ? 23.214 21.360 153.318 1.00 23.62 89 ALA B CA 1
ATOM 1820 C C . ALA B 1 97 ? 24.133 21.635 154.498 1.00 28.62 89 ALA B C 1
ATOM 1821 O O . ALA B 1 97 ? 24.673 20.698 155.099 1.00 30.35 89 ALA B O 1
ATOM 1823 N N . GLN B 1 98 ? 24.303 22.906 154.867 1.00 30.21 90 GLN B N 1
ATOM 1824 C CA . GLN B 1 98 ? 25.248 23.240 155.924 1.00 32.27 90 GLN B CA 1
ATOM 1825 C C . GLN B 1 98 ? 24.664 22.971 157.307 1.00 29.61 90 GLN B C 1
ATOM 1826 O O . GLN B 1 98 ? 25.340 22.400 158.172 1.00 37.77 90 GLN B O 1
ATOM 1832 N N . THR B 1 99 ? 23.421 23.403 157.545 1.00 31.77 91 THR B N 1
ATOM 1833 C CA . THR B 1 99 ? 22.787 23.179 158.844 1.00 32.47 91 THR B CA 1
ATOM 1834 C C . THR B 1 99 ? 22.363 21.724 159.030 1.00 27.59 91 THR B C 1
ATOM 1835 O O . THR B 1 99 ? 22.101 21.306 160.167 1.00 31.28 91 THR B O 1
ATOM 1839 N N . ARG B 1 100 ? 22.307 20.959 157.944 1.00 28.60 92 ARG B N 1
ATOM 1840 C CA . ARG B 1 100 ? 21.742 19.606 157.915 1.00 26.71 92 ARG B CA 1
ATOM 1841 C C . ARG B 1 100 ? 20.352 19.569 158.553 1.00 28.75 92 ARG B C 1
ATOM 1842 O O . ARG B 1 100 ? 19.958 18.597 159.207 1.00 30.84 92 ARG B O 1
ATOM 1850 N N . GLN B 1 101 ? 19.603 20.644 158.350 1.00 31.97 93 GLN B N 1
ATOM 1851 C CA . GLN B 1 101 ? 18.240 20.794 158.829 1.00 25.08 93 GLN B CA 1
ATOM 1852 C C . GLN B 1 101 ? 17.326 21.001 157.628 1.00 32.57 93 GLN B C 1
ATOM 1853 O O . GLN B 1 101 ? 17.699 21.687 156.670 1.00 31.92 93 GLN B O 1
ATOM 1859 N N . THR B 1 102 ? 16.146 20.386 157.664 1.00 27.75 94 THR B N 1
ATOM 1860 C CA . THR B 1 102 ? 15.170 20.588 156.600 1.00 24.55 94 THR B CA 1
ATOM 1861 C C . THR B 1 102 ? 14.671 22.029 156.622 1.00 24.67 94 THR B C 1
ATOM 1862 O O . THR B 1 102 ? 14.383 22.592 157.687 1.00 27.84 94 THR B O 1
ATOM 1866 N N . GLN B 1 103 ? 14.588 22.631 155.441 1.00 25.79 95 GLN B N 1
ATOM 1867 C CA . GLN B 1 103 ? 14.141 24.004 155.274 1.00 30.83 95 GLN B CA 1
ATOM 1868 C C . GLN B 1 103 ? 12.763 24.001 154.630 1.00 30.48 95 GLN B C 1
ATOM 1869 O O . GLN B 1 103 ? 12.556 23.348 153.608 1.00 32.01 95 GLN B O 1
ATOM 1875 N N . VAL B 1 104 ? 11.823 24.726 155.228 1.00 35.10 96 VAL B N 1
ATOM 1876 C CA . VAL B 1 104 ? 10.491 24.910 154.662 1.00 31.19 96 VAL B CA 1
ATOM 1877 C C . VAL B 1 104 ? 10.252 26.408 154.543 1.00 31.61 96 VAL B C 1
ATOM 1878 O O . VAL B 1 104 ? 10.289 27.133 155.549 1.00 32.89 96 VAL B O 1
ATOM 1882 N N . VAL B 1 105 ? 10.033 26.875 153.319 1.00 32.54 97 VAL B N 1
ATOM 1883 C CA . VAL B 1 105 ? 9.892 28.296 153.031 1.00 38.56 97 VAL B CA 1
ATOM 1884 C C . VAL B 1 105 ? 8.486 28.531 152.500 1.00 45.24 97 VAL B C 1
ATOM 1885 O O . VAL B 1 105 ? 8.112 27.978 151.458 1.00 37.57 97 VAL B O 1
ATOM 1889 N N . ARG B 1 106 ? 7.708 29.350 153.214 1.00 44.23 98 ARG B N 1
ATOM 1890 C CA . ARG B 1 106 ? 6.344 29.651 152.784 1.00 46.06 98 ARG B CA 1
ATOM 1891 C C . ARG B 1 106 ? 6.293 30.756 151.731 1.00 49.66 98 ARG B C 1
ATOM 1892 O O . ARG B 1 106 ? 5.374 30.778 150.900 1.00 48.99 98 ARG B O 1
ATOM 1894 N N . ASP B 1 107 ? 7.262 31.672 151.743 1.00 57.62 99 ASP B N 1
ATOM 1895 C CA . ASP B 1 107 ? 7.318 32.785 150.799 1.00 64.88 99 ASP B CA 1
ATOM 1896 C C . ASP B 1 107 ? 8.776 33.078 150.488 1.00 70.42 99 ASP B C 1
ATOM 1897 O O . ASP B 1 107 ? 9.526 33.510 151.370 1.00 74.12 99 ASP B O 1
ATOM 1902 N N . VAL B 1 108 ? 9.167 32.862 149.237 1.00 73.61 100 VAL B N 1
ATOM 1903 C CA . VAL B 1 108 ? 10.535 33.112 148.809 1.00 76.00 100 VAL B CA 1
ATOM 1904 C C . VAL B 1 108 ? 10.789 34.611 148.725 1.00 81.06 100 VAL B C 1
ATOM 1905 O O . VAL B 1 108 ? 11.814 35.042 148.202 1.00 85.13 100 VAL B O 1
ATOM 1907 N N . ILE B 1 115 ? 17.089 34.406 147.533 1.00 66.43 107 ILE B N 1
ATOM 1908 C CA . ILE B 1 115 ? 18.237 34.378 146.633 1.00 74.54 107 ILE B CA 1
ATOM 1909 C C . ILE B 1 115 ? 18.306 33.041 145.890 1.00 80.38 107 ILE B C 1
ATOM 1910 O O . ILE B 1 115 ? 18.617 32.016 146.498 1.00 79.50 107 ILE B O 1
ATOM 1912 N N . ALA B 1 116 ? 17.995 33.061 144.586 1.00 84.96 108 ALA B N 1
ATOM 1913 C CA . ALA B 1 116 ? 18.090 31.891 143.713 1.00 85.26 108 ALA B CA 1
ATOM 1914 C C . ALA B 1 116 ? 17.025 30.855 144.088 1.00 82.20 108 ALA B C 1
ATOM 1915 O O . ALA B 1 116 ? 16.414 30.974 145.155 1.00 80.84 108 ALA B O 1
ATOM 1917 N N . CYS B 1 117 ? 16.741 29.858 143.239 1.00 80.27 109 CYS B N 1
ATOM 1918 C CA . CYS B 1 117 ? 17.314 29.643 141.907 1.00 85.51 109 CYS B CA 1
ATOM 1919 C C . CYS B 1 117 ? 16.241 29.733 140.829 1.00 89.14 109 CYS B C 1
ATOM 1920 O O . CYS B 1 117 ? 16.301 30.583 139.941 1.00 97.08 109 CYS B O 1
ATOM 1923 N N . ASP B 1 118 ? 15.272 28.820 140.905 1.00 85.23 110 ASP B N 1
ATOM 1924 C CA . ASP B 1 118 ? 14.101 28.861 140.039 1.00 84.25 110 ASP B CA 1
ATOM 1925 C C . ASP B 1 118 ? 13.325 30.142 140.313 1.00 84.96 110 ASP B C 1
ATOM 1926 O O . ASP B 1 118 ? 12.753 30.307 141.396 1.00 83.07 110 ASP B O 1
ATOM 1928 N N . ALA B 1 119 ? 13.311 31.057 139.339 1.00 85.77 111 ALA B N 1
ATOM 1929 C CA . ALA B 1 119 ? 12.762 32.389 139.576 1.00 84.66 111 ALA B CA 1
ATOM 1930 C C . ALA B 1 119 ? 11.283 32.333 139.939 1.00 74.83 111 ALA B C 1
ATOM 1931 O O . ALA B 1 119 ? 10.834 33.033 140.854 1.00 69.32 111 ALA B O 1
ATOM 1933 N N . ALA B 1 120 ? 10.513 31.500 139.237 1.00 67.80 112 ALA B N 1
ATOM 1934 C CA . ALA B 1 120 ? 9.075 31.414 139.459 1.00 57.08 112 ALA B CA 1
ATOM 1935 C C . ALA B 1 120 ? 8.709 30.764 140.784 1.00 50.11 112 ALA B C 1
ATOM 1936 O O . ALA B 1 120 ? 7.514 30.609 141.057 1.00 50.01 112 ALA B O 1
ATOM 1938 N N . SER B 1 121 ? 9.680 30.382 141.607 1.00 47.31 113 SER B N 1
ATOM 1939 C CA . SER B 1 121 ? 9.379 29.680 142.847 1.00 44.12 113 SER B CA 1
ATOM 1940 C C . SER B 1 121 ? 8.883 30.660 143.905 1.00 46.08 113 SER B C 1
ATOM 1941 O O . SER B 1 121 ? 9.484 31.718 144.123 1.00 47.04 113 SER B O 1
ATOM 1943 N N . GLU B 1 122 ? 7.775 30.306 144.550 1.00 42.01 114 GLU B N 1
ATOM 1944 C CA . GLU B 1 122 ? 7.212 31.086 145.642 1.00 46.75 114 GLU B CA 1
ATOM 1945 C C . GLU B 1 122 ? 7.321 30.383 146.986 1.00 42.37 114 GLU B C 1
ATOM 1946 O O . GLU B 1 122 ? 7.449 31.053 148.012 1.00 44.17 114 GLU B O 1
ATOM 1952 N N . SER B 1 123 ? 7.287 29.052 147.000 1.00 34.63 115 SER B N 1
ATOM 1953 C CA . SER B 1 123 ? 7.500 28.267 148.205 1.00 33.69 115 SER B CA 1
ATOM 1954 C C . SER B 1 123 ? 8.368 27.063 147.856 1.00 28.68 115 SER B C 1
ATOM 1955 O O . SER B 1 123 ? 8.443 26.628 146.704 1.00 29.65 115 SER B O 1
ATOM 1958 N N . GLU B 1 124 ? 9.036 26.536 148.872 1.00 25.84 116 GLU B N 1
ATOM 1959 C CA . GLU B 1 124 ? 10.128 25.610 148.629 1.00 28.61 116 GLU B CA 1
ATOM 1960 C C . GLU B 1 124 ? 10.337 24.768 149.875 1.00 27.91 116 GLU B C 1
ATOM 1961 O O . GLU B 1 124 ? 10.119 25.233 150.998 1.00 31.26 116 GLU B O 1
ATOM 1967 N N . ILE B 1 125 ? 10.746 23.524 149.662 1.00 26.46 117 ILE B N 1
ATOM 1968 C CA . ILE B 1 125 ? 11.169 22.639 150.738 1.00 26.76 117 ILE B CA 1
ATOM 1969 C C . ILE B 1 125 ? 12.475 21.986 150.302 1.00 30.02 117 ILE B C 1
ATOM 1970 O O . ILE B 1 125 ? 12.596 21.530 149.152 1.00 24.98 117 ILE B O 1
ATOM 1975 N N . VAL B 1 126 ? 13.467 21.989 151.196 1.00 25.69 118 VAL B N 1
ATOM 1976 C CA . VAL B 1 126 ? 14.765 21.369 150.937 1.00 23.40 118 VAL B CA 1
ATOM 1977 C C . VAL B 1 126 ? 15.079 20.396 152.062 1.00 23.77 118 VAL B C 1
ATOM 1978 O O . VAL B 1 126 ? 15.135 20.798 153.230 1.00 26.51 118 VAL B O 1
ATOM 1982 N N . VAL B 1 127 ? 15.319 19.137 151.709 1.00 21.17 119 VAL B N 1
ATOM 1983 C CA . VAL B 1 127 ? 15.577 18.062 152.665 1.00 25.36 119 VAL B CA 1
ATOM 1984 C C . VAL B 1 127 ? 17.040 17.654 152.530 1.00 21.22 119 VAL B C 1
ATOM 1985 O O . VAL B 1 127 ? 17.447 17.189 151.459 1.00 22.52 119 VAL B O 1
ATOM 1989 N N . PRO B 1 128 ? 17.857 17.787 153.572 1.00 21.47 120 PRO B N 1
ATOM 1990 C CA . PRO B 1 128 ? 19.238 17.301 153.482 1.00 17.93 120 PRO B CA 1
ATOM 1991 C C . PRO B 1 128 ? 19.281 15.781 153.424 1.00 23.10 120 PRO B C 1
ATOM 1992 O O . PRO B 1 128 ? 18.439 15.092 154.005 1.00 22.71 120 PRO B O 1
ATOM 1996 N N . LEU B 1 129 ? 20.272 15.264 152.699 1.00 19.41 121 LEU B N 1
ATOM 1997 C CA . LEU B 1 129 ? 20.475 13.832 152.502 1.00 22.58 121 LEU B CA 1
ATOM 1998 C C . LEU B 1 129 ? 21.792 13.458 153.151 1.00 23.16 121 LEU B C 1
ATOM 1999 O O . LEU B 1 129 ? 22.844 13.980 152.766 1.00 23.61 121 LEU B O 1
ATOM 2004 N N . VAL B 1 130 ? 21.738 12.577 154.148 1.00 21.09 122 VAL B N 1
ATOM 2005 C CA . VAL B 1 130 ? 22.911 12.225 154.933 1.00 16.75 122 VAL B CA 1
ATOM 2006 C C . VAL B 1 130 ? 23.014 10.710 155.006 1.00 18.42 122 VAL B C 1
ATOM 2007 O O . VAL B 1 130 ? 22.010 10.026 155.233 1.00 23.87 122 VAL B O 1
ATOM 2011 N N . ALA B 1 131 ? 24.226 10.192 154.813 1.00 19.08 123 ALA B N 1
ATOM 2012 C CA . ALA B 1 131 ? 24.471 8.757 154.781 1.00 24.51 123 ALA B CA 1
ATOM 2013 C C . ALA B 1 131 ? 24.484 8.171 156.193 1.00 21.17 123 ALA B C 1
ATOM 2014 O O . ALA B 1 131 ? 24.490 8.887 157.197 1.00 24.00 123 ALA B O 1
ATOM 2016 N N . ALA B 1 132 ? 24.526 6.836 156.264 1.00 18.95 124 ALA B N 1
ATOM 2017 C CA . ALA B 1 132 ? 24.568 6.165 157.562 1.00 20.48 124 ALA B CA 1
ATOM 2018 C C . ALA B 1 132 ? 25.808 6.547 158.362 1.00 23.68 124 ALA B C 1
ATOM 2019 O O . ALA B 1 132 ? 25.749 6.626 159.599 1.00 23.50 124 ALA B O 1
ATOM 2021 N N . ASP B 1 133 ? 26.939 6.785 157.692 1.00 21.29 125 ASP B N 1
ATOM 2022 C CA . ASP B 1 133 ? 28.164 7.144 158.402 1.00 24.47 125 ASP B CA 1
ATOM 2023 C C . ASP B 1 133 ? 28.291 8.644 158.672 1.00 26.91 125 ASP B C 1
ATOM 2024 O O . ASP B 1 133 ? 29.345 9.085 159.143 1.00 25.72 125 ASP B O 1
ATOM 2029 N N . GLY B 1 134 ? 27.262 9.429 158.369 1.00 22.23 126 GLY B N 1
ATOM 2030 C CA . GLY B 1 134 ? 27.288 10.855 158.627 1.00 22.85 126 GLY B CA 1
ATOM 2031 C C . GLY B 1 134 ? 27.764 11.712 157.469 1.00 28.13 126 GLY B C 1
ATOM 2032 O O . GLY B 1 134 ? 27.811 12.943 157.608 1.00 28.78 126 GLY B O 1
ATOM 2033 N N . THR B 1 135 ? 28.128 11.107 156.343 1.00 29.01 127 THR B N 1
ATOM 2034 C CA . THR B 1 135 ? 28.522 11.864 155.159 1.00 27.62 127 THR B CA 1
ATOM 2035 C C . THR B 1 135 ? 27.337 12.638 154.596 1.00 26.64 127 THR B C 1
ATOM 2036 O O . THR B 1 135 ? 26.231 12.104 154.484 1.00 24.72 127 THR B O 1
ATOM 2040 N N . LEU B 1 136 ? 27.569 13.902 154.218 1.00 25.42 128 LEU B N 1
ATOM 2041 C CA . LEU B 1 136 ? 26.548 14.654 153.499 1.00 18.54 128 LEU B CA 1
ATOM 2042 C C . LEU B 1 136 ? 26.449 14.139 152.061 1.00 22.32 128 LEU B C 1
ATOM 2043 O O . LEU B 1 136 ? 27.419 14.247 151.301 1.00 25.23 128 LEU B O 1
ATOM 2048 N N . ILE B 1 137 ? 25.288 13.578 151.692 1.00 19.10 129 ILE B N 1
ATOM 2049 C CA . ILE B 1 137 ? 25.045 13.139 150.312 1.00 18.98 129 ILE B CA 1
ATOM 2050 C C . ILE B 1 137 ? 24.726 14.332 149.417 1.00 22.55 129 ILE B C 1
ATOM 2051 O O . ILE B 1 137 ? 25.290 14.484 148.324 1.00 21.91 129 ILE B O 1
ATOM 2056 N N . GLY B 1 138 ? 23.809 15.184 149.863 1.00 20.54 130 GLY B N 1
ATOM 2057 C CA . GLY B 1 138 ? 23.369 16.351 149.098 1.00 23.85 130 GLY B CA 1
ATOM 2058 C C . GLY B 1 138 ? 22.058 16.861 149.675 1.00 22.03 130 GLY B C 1
ATOM 2059 O O . GLY B 1 138 ? 21.810 16.743 150.875 1.00 21.69 130 GLY B O 1
ATOM 2060 N N . VAL B 1 139 ? 21.211 17.416 148.803 1.00 19.13 131 VAL B N 1
ATOM 2061 C CA . VAL B 1 139 ? 19.877 17.825 149.222 1.00 18.29 131 VAL B CA 1
ATOM 2062 C C . VAL B 1 139 ? 18.861 17.441 148.160 1.00 20.24 131 VAL B C 1
ATOM 2063 O O . VAL B 1 139 ? 19.182 17.297 146.980 1.00 22.44 131 VAL B O 1
ATOM 2067 N N . TRP B 1 140 ? 17.621 17.274 148.610 1.00 20.67 132 TRP B N 1
ATOM 2068 C CA . TRP B 1 140 ? 16.448 17.145 147.754 1.00 19.13 132 TRP B CA 1
ATOM 2069 C C . TRP B 1 140 ? 15.680 18.457 147.824 1.00 24.80 132 TRP B C 1
ATOM 2070 O O . TRP B 1 140 ? 15.388 18.935 148.926 1.00 21.24 132 TRP B O 1
ATOM 2081 N N . ASP B 1 141 ? 15.373 19.049 146.665 1.00 19.99 133 ASP B N 1
ATOM 2082 C CA . ASP B 1 141 ? 14.777 20.387 146.592 1.00 24.34 133 ASP B CA 1
ATOM 2083 C C . ASP B 1 141 ? 13.502 20.345 145.761 1.00 22.83 133 ASP B C 1
ATOM 2084 O O . ASP B 1 141 ? 13.514 19.828 144.643 1.00 25.77 133 ASP B O 1
ATOM 2089 N N . VAL B 1 142 ? 12.406 20.908 146.292 1.00 22.83 134 VAL B N 1
ATOM 2090 C CA . VAL B 1 142 ? 11.133 20.989 145.574 1.00 24.95 134 VAL B CA 1
ATOM 2091 C C . VAL B 1 142 ? 10.591 22.403 145.681 1.00 22.77 134 VAL B C 1
ATOM 2092 O O . VAL B 1 142 ? 10.598 22.998 146.763 1.00 24.22 134 VAL B O 1
ATOM 2096 N N . ASP B 1 143 ? 10.086 22.927 144.569 1.00 25.09 135 ASP B N 1
ATOM 2097 C CA . ASP B 1 143 ? 9.586 24.288 144.512 1.00 27.83 135 ASP B CA 1
ATOM 2098 C C . ASP B 1 143 ? 8.174 24.309 143.946 1.00 28.69 135 ASP B C 1
ATOM 2099 O O . ASP B 1 143 ? 7.789 23.452 143.144 1.00 26.10 135 ASP B O 1
ATOM 2104 N N . SER B 1 144 ? 7.417 25.322 144.348 1.00 29.58 136 SER B N 1
ATOM 2105 C CA . SER B 1 144 ? 6.066 25.559 143.872 1.00 30.79 136 SER B CA 1
ATOM 2106 C C . SER B 1 144 ? 5.933 27.018 143.472 1.00 33.01 136 SER B C 1
ATOM 2107 O O . SER B 1 144 ? 6.553 27.885 144.095 1.00 30.55 136 SER B O 1
ATOM 2110 N N . PRO B 1 145 ? 5.150 27.321 142.431 1.00 34.25 137 PRO B N 1
ATOM 2111 C CA . PRO B 1 145 ? 4.866 28.724 142.104 1.00 33.99 137 PRO B CA 1
ATOM 2112 C C . PRO B 1 145 ? 3.768 29.333 142.958 1.00 38.90 137 PRO B C 1
ATOM 2113 O O . PRO B 1 145 ? 3.412 30.497 142.739 1.00 47.64 137 PRO B O 1
ATOM 2117 N N . VAL B 1 146 ? 3.238 28.585 143.923 1.00 36.75 138 VAL B N 1
ATOM 2118 C CA . VAL B 1 146 ? 2.159 29.038 144.794 1.00 44.65 138 VAL B CA 1
ATOM 2119 C C . VAL B 1 146 ? 2.726 29.292 146.186 1.00 40.22 138 VAL B C 1
ATOM 2120 O O . VAL B 1 146 ? 3.522 28.496 146.699 1.00 34.31 138 VAL B O 1
ATOM 2124 N N . ALA B 1 147 ? 2.315 30.401 146.796 1.00 41.77 139 ALA B N 1
ATOM 2125 C CA . ALA B 1 147 ? 2.773 30.728 148.141 1.00 40.19 139 ALA B CA 1
ATOM 2126 C C . ALA B 1 147 ? 2.280 29.692 149.149 1.00 45.22 139 ALA B C 1
ATOM 2127 O O . ALA B 1 147 ? 1.134 29.235 149.085 1.00 47.71 139 ALA B O 1
ATOM 2129 N N . ALA B 1 148 ? 3.168 29.309 150.072 1.00 39.46 140 ALA B N 1
ATOM 2130 C CA . ALA B 1 148 ? 2.841 28.394 151.169 1.00 40.76 140 ALA B CA 1
ATOM 2131 C C . ALA B 1 148 ? 2.237 27.081 150.666 1.00 45.68 140 ALA B C 1
ATOM 2132 O O . ALA B 1 148 ? 1.272 26.559 151.230 1.00 45.54 140 ALA B O 1
ATOM 2134 N N . ARG B 1 149 ? 2.812 26.534 149.593 1.00 40.67 141 ARG B N 1
ATOM 2135 C CA . ARG B 1 149 ? 2.350 25.243 149.094 1.00 43.38 141 ARG B CA 1
ATOM 2136 C C . ARG B 1 149 ? 2.699 24.103 150.049 1.00 42.59 141 ARG B C 1
ATOM 2137 O O . ARG B 1 149 ? 1.980 23.096 150.093 1.00 45.61 141 ARG B O 1
ATOM 2145 N N . PHE B 1 150 ? 3.770 24.243 150.830 1.00 39.79 142 PHE B N 1
ATOM 2146 C CA . PHE B 1 150 ? 4.271 23.173 151.685 1.00 36.57 142 PHE B CA 1
ATOM 2147 C C . PHE B 1 150 ? 4.054 23.516 153.155 1.00 41.24 142 PHE B C 1
ATOM 2148 O O . PHE B 1 150 ? 4.488 24.575 153.626 1.00 41.14 142 PHE B O 1
ATOM 2156 N N . ASP B 1 151 ? 3.390 22.614 153.877 1.00 36.22 143 ASP B N 1
ATOM 2157 C CA . ASP B 1 151 ? 3.192 22.723 155.312 1.00 37.05 143 ASP B CA 1
ATOM 2158 C C . ASP B 1 151 ? 3.950 21.599 156.011 1.00 43.25 143 ASP B C 1
ATOM 2159 O O . ASP B 1 151 ? 4.720 20.856 155.389 1.00 38.75 143 ASP B O 1
ATOM 2164 N N . ASP B 1 152 ? 3.715 21.455 157.317 1.00 45.87 144 ASP B N 1
ATOM 2165 C CA . ASP B 1 152 ? 4.463 20.456 158.069 1.00 45.46 144 ASP B CA 1
ATOM 2166 C C . ASP B 1 152 ? 4.132 19.031 157.640 1.00 41.99 144 ASP B C 1
ATOM 2167 O O . ASP B 1 152 ? 4.958 18.131 157.839 1.00 39.61 144 ASP B O 1
ATOM 2172 N N . GLU B 1 153 ? 2.948 18.804 157.062 1.00 43.80 145 GLU B N 1
ATOM 2173 C CA . GLU B 1 153 ? 2.640 17.489 156.508 1.00 42.52 145 GLU B CA 1
ATOM 2174 C C . GLU B 1 153 ? 3.477 17.212 155.269 1.00 40.00 145 GLU B C 1
ATOM 2175 O O . GLU B 1 153 ? 3.937 16.083 155.065 1.00 36.69 145 GLU B O 1
ATOM 2181 N N . ASP B 1 154 ? 3.681 18.229 154.427 1.00 32.18 146 ASP B N 1
ATOM 2182 C CA . ASP B 1 154 ? 4.603 18.072 153.307 1.00 28.60 146 ASP B CA 1
ATOM 2183 C C . ASP B 1 154 ? 6.027 17.882 153.805 1.00 35.27 146 ASP B C 1
ATOM 2184 O O . ASP B 1 154 ? 6.806 17.125 153.212 1.00 34.31 146 ASP B O 1
ATOM 2189 N N . ARG B 1 155 ? 6.389 18.576 154.886 1.00 34.42 147 ARG B N 1
ATOM 2190 C CA . ARG B 1 155 ? 7.709 18.393 155.479 1.00 30.05 147 ARG B CA 1
ATOM 2191 C C . ARG B 1 155 ? 7.924 16.938 155.882 1.00 28.42 147 ARG B C 1
ATOM 2192 O O . ARG B 1 155 ? 8.931 16.322 155.512 1.00 30.96 147 ARG B O 1
ATOM 2200 N N . SER B 1 156 ? 6.976 16.370 156.632 1.00 31.95 148 SER B N 1
ATOM 2201 C CA . SER B 1 156 ? 7.073 14.970 157.036 1.00 30.49 148 SER B CA 1
ATOM 2202 C C . SER B 1 156 ? 7.036 14.043 155.831 1.00 35.92 148 SER B C 1
ATOM 2203 O O . SER B 1 156 ? 7.763 13.042 155.783 1.00 30.71 148 SER B O 1
ATOM 2206 N N . GLY B 1 157 ? 6.182 14.353 154.854 1.00 32.30 149 GLY B N 1
ATOM 2207 C CA . GLY B 1 157 ? 6.064 13.494 153.687 1.00 29.37 149 GLY B CA 1
ATOM 2208 C C . GLY B 1 157 ? 7.317 13.496 152.833 1.00 28.74 149 GLY B C 1
ATOM 2209 O O . GLY B 1 157 ? 7.798 12.437 152.414 1.00 30.50 149 GLY B O 1
ATOM 2210 N N . MET B 1 158 ? 7.858 14.686 152.549 1.00 25.38 150 MET B N 1
ATOM 2211 C CA . MET B 1 158 ? 9.092 14.758 151.772 1.00 27.00 150 MET B CA 1
ATOM 2212 C C . MET B 1 158 ? 10.240 14.049 152.482 1.00 33.24 150 MET B C 1
ATOM 2213 O O . MET B 1 158 ? 11.051 13.371 151.840 1.00 32.18 150 MET B O 1
ATOM 2218 N N . GLU B 1 159 ? 10.328 14.188 153.808 1.00 30.24 151 GLU B N 1
ATOM 2219 C CA . GLU B 1 159 ? 11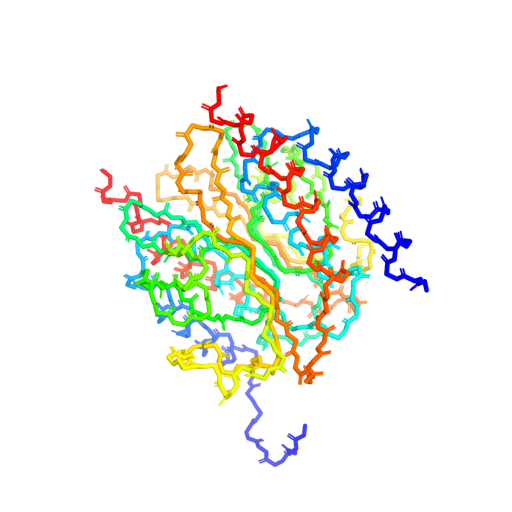.394 13.503 154.532 1.00 24.32 151 GLU B CA 1
ATOM 2220 C C . GLU B 1 159 ? 11.245 11.991 154.423 1.00 25.33 151 GLU B C 1
ATOM 2221 O O . GLU B 1 159 ? 12.241 11.272 154.296 1.00 26.86 151 GLU B O 1
ATOM 2227 N N . ALA B 1 160 ? 10.008 11.493 154.440 1.00 25.59 152 ALA B N 1
ATOM 2228 C CA . ALA B 1 160 ? 9.806 10.058 154.290 1.00 30.35 152 ALA B CA 1
ATOM 2229 C C . ALA B 1 160 ? 10.165 9.605 152.880 1.00 29.26 152 ALA B C 1
ATOM 2230 O O . ALA B 1 160 ? 10.723 8.518 152.702 1.00 28.30 152 ALA B O 1
ATOM 2232 N N . LEU B 1 161 ? 9.866 10.424 151.865 1.00 26.69 153 LEU B N 1
ATOM 2233 C CA . LEU B 1 161 ? 10.277 10.069 150.506 1.00 28.92 153 LEU B CA 1
ATOM 2234 C C . LEU B 1 161 ? 11.793 10.006 150.402 1.00 28.34 153 LEU B C 1
ATOM 2235 O O . LEU B 1 161 ? 12.344 9.081 149.796 1.00 24.34 153 LEU B O 1
ATOM 2240 N N . CYS B 1 162 ? 12.487 10.980 151.008 1.00 22.88 154 CYS B N 1
ATOM 2241 C CA . CYS B 1 162 ? 13.942 10.992 150.930 1.00 21.49 154 CYS B CA 1
ATOM 2242 C C . CYS B 1 162 ? 14.555 9.809 151.673 1.00 21.57 154 CYS B C 1
ATOM 2243 O O . CYS B 1 162 ? 15.585 9.287 151.237 1.00 24.27 154 CYS B O 1
ATOM 2246 N N . ARG B 1 163 ? 13.937 9.353 152.771 1.00 23.24 155 ARG B N 1
ATOM 2247 C CA . ARG B 1 163 ? 14.433 8.147 153.432 1.00 21.41 155 ARG B CA 1
ATOM 2248 C C . ARG B 1 163 ? 14.374 6.947 152.494 1.00 27.52 155 ARG B C 1
ATOM 2249 O O . ARG B 1 163 ? 15.262 6.086 152.520 1.00 23.34 155 ARG B O 1
ATOM 2257 N N . VAL B 1 164 ? 13.337 6.868 151.657 1.00 28.79 156 VAL B N 1
ATOM 2258 C CA . VAL B 1 164 ? 13.259 5.766 150.701 1.00 28.32 156 VAL B CA 1
ATOM 2259 C C . VAL B 1 164 ? 14.421 5.839 149.721 1.00 21.53 156 VAL B C 1
ATOM 2260 O O . VAL B 1 164 ? 15.093 4.835 149.453 1.00 26.38 156 VAL B O 1
ATOM 2264 N N . PHE B 1 165 ? 14.680 7.032 149.172 1.00 24.36 157 PHE B N 1
ATOM 2265 C CA . PHE B 1 165 ? 15.763 7.169 148.202 1.00 20.56 157 PHE B CA 1
ATOM 2266 C C . PHE B 1 165 ? 17.105 6.845 148.836 1.00 24.79 157 PHE B C 1
ATOM 2267 O O . PHE B 1 165 ? 17.908 6.090 148.280 1.00 20.56 157 PHE B O 1
ATOM 2275 N N . VAL B 1 166 ? 17.371 7.407 150.013 1.00 21.76 158 VAL B N 1
ATOM 2276 C CA . VAL B 1 166 ? 18.661 7.161 150.646 1.00 22.31 158 VAL B CA 1
ATOM 2277 C C . VAL B 1 166 ? 18.807 5.685 151.001 1.00 27.28 158 VAL B C 1
ATOM 2278 O O . VAL B 1 166 ? 19.867 5.084 150.788 1.00 27.58 158 VAL B O 1
ATOM 2282 N N . GLU B 1 167 ? 17.741 5.066 151.515 1.00 25.94 159 GLU B N 1
ATOM 2283 C CA . GLU B 1 167 ? 17.843 3.676 151.957 1.00 29.32 159 GLU B CA 1
ATOM 2284 C C . GLU B 1 167 ? 17.885 2.701 150.782 1.00 32.06 159 GLU B C 1
ATOM 2285 O O . GLU B 1 167 ? 18.711 1.780 150.759 1.00 32.21 159 GLU B O 1
ATOM 2287 N N . HIS B 1 168 ? 16.992 2.861 149.810 1.00 28.28 160 HIS B N 1
ATOM 2288 C CA . HIS B 1 168 ? 16.817 1.838 148.779 1.00 29.25 160 HIS B CA 1
ATOM 2289 C C . HIS B 1 168 ? 17.529 2.164 147.472 1.00 35.36 160 HIS B C 1
ATOM 2290 O O . HIS B 1 168 ? 17.476 1.358 146.533 1.00 33.24 160 HIS B O 1
ATOM 2297 N N . ALA B 1 169 ? 18.194 3.314 147.380 1.00 26.99 161 ALA B N 1
ATOM 2298 C CA . ALA B 1 169 ? 19.041 3.589 146.226 1.00 26.37 161 ALA B CA 1
ATOM 2299 C C . ALA B 1 169 ? 20.456 3.947 146.655 1.00 31.64 161 ALA B C 1
ATOM 2300 O O . ALA B 1 169 ? 21.402 3.270 146.244 1.00 28.24 161 ALA B O 1
ATOM 2302 N N . TRP B 1 170 ? 20.636 4.984 147.478 1.00 22.50 162 TRP B N 1
ATOM 2303 C CA . TRP B 1 170 ? 21.987 5.472 147.737 1.00 26.53 162 TRP B CA 1
ATOM 2304 C C . TRP B 1 170 ? 22.752 4.528 148.657 1.00 22.51 162 TRP B C 1
ATOM 2305 O O . TRP B 1 170 ? 23.843 4.055 148.306 1.00 22.36 162 TRP B O 1
ATOM 2316 N N . GLN B 1 171 ? 22.211 4.271 149.856 1.00 20.87 163 GLN B N 1
ATOM 2317 C CA . GLN B 1 171 ? 22.907 3.421 150.823 1.00 22.04 163 GLN B CA 1
ATOM 2318 C C . GLN B 1 171 ? 23.051 1.999 150.303 1.00 22.88 163 GLN B C 1
ATOM 2319 O O . GLN B 1 171 ? 24.052 1.327 150.579 1.00 21.25 163 GLN B O 1
AT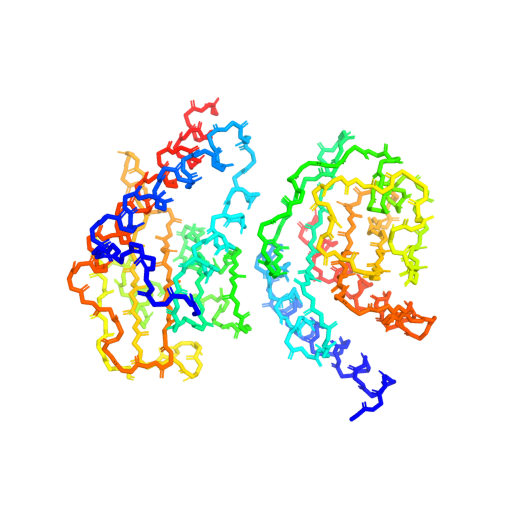OM 2325 N N . LYS B 1 172 ? 22.038 1.516 149.579 1.00 23.11 164 LYS B N 1
ATOM 2326 C CA . LYS B 1 172 ? 22.129 0.214 148.919 1.00 31.62 164 LYS B CA 1
ATOM 2327 C C . LYS B 1 172 ? 23.369 0.132 148.031 1.00 32.93 164 LYS B C 1
ATOM 2328 O O . LYS B 1 172 ? 24.133 -0.840 148.094 1.00 25.13 164 LYS B O 1
ATOM 2334 N N . ALA B 1 173 ? 23.595 1.154 147.199 1.00 21.62 165 ALA B N 1
ATOM 2335 C CA . ALA B 1 173 ? 24.760 1.111 146.318 1.00 25.20 165 ALA B CA 1
ATOM 2336 C C . ALA B 1 173 ? 26.053 1.255 147.113 1.00 22.90 165 ALA B C 1
ATOM 2337 O O . ALA B 1 173 ? 27.028 0.534 146.863 1.00 26.13 165 ALA B O 1
ATOM 2339 N N . ARG B 1 174 ? 26.072 2.169 148.086 1.00 22.67 166 ARG B N 1
ATOM 2340 C CA . ARG B 1 174 ? 27.273 2.375 148.888 1.00 23.85 166 ARG B CA 1
ATOM 2341 C C . ARG B 1 174 ? 27.678 1.106 149.639 1.00 24.22 166 ARG B C 1
ATOM 2342 O O . ARG B 1 174 ? 28.866 0.758 149.681 1.00 26.13 166 ARG B O 1
ATOM 2350 N N . ASP B 1 175 ? 26.711 0.399 150.239 1.00 25.32 167 ASP B N 1
ATOM 2351 C CA . ASP B 1 175 ? 27.044 -0.799 151.015 1.00 24.67 167 ASP B CA 1
ATOM 2352 C C . ASP B 1 175 ? 27.557 -1.941 150.143 1.00 25.76 167 ASP B C 1
ATOM 2353 O O . ASP B 1 175 ? 28.217 -2.857 150.657 1.00 27.04 167 ASP B O 1
ATOM 2358 N N . ARG B 1 176 ? 27.250 -1.936 148.852 1.00 25.40 168 ARG B N 1
ATOM 2359 C CA . ARG B 1 176 ? 27.758 -3.008 148.003 1.00 29.32 168 ARG B CA 1
ATOM 2360 C C . ARG B 1 176 ? 29.211 -2.800 147.606 1.00 31.04 168 ARG B C 1
ATOM 2361 O O . ARG B 1 176 ? 29.883 -3.772 147.236 1.00 34.03 168 ARG B O 1
ATOM 2369 N N . ALA B 1 177 ? 29.700 -1.564 147.659 1.00 28.97 169 ALA B N 1
ATOM 2370 C CA . ALA B 1 177 ? 31.068 -1.256 147.257 1.00 33.84 169 ALA B CA 1
ATOM 2371 C C . ALA B 1 177 ? 32.098 -1.959 148.139 1.00 40.73 169 ALA B C 1
ATOM 2372 O O . ALA B 1 177 ? 31.922 -2.058 149.355 1.00 46.44 169 ALA B O 1
#

Solvent-accessible surface area: 13520 Å² total; per-residue (Å²): 111,58,64,68,104,54,12,66,73,2,16,105,74,1,84,73,68,1,58,92,6,84,49,42,39,0,1,0,2,6,2,0,0,19,0,51,96,43,14,92,135,22,37,14,0,0,0,4,34,60,78,59,109,34,0,9,2,1,0,2,4,3,49,48,32,5,38,87,5,51,51,38,115,1,2,6,0,31,0,2,108,61,113,114,18,25,40,12,155,60,3,76,72,31,120,45,80,28,94,61,19,83,83,13,66,0,1,0,0,8,20,1,51,4,98,118,34,65,11,5,0,0,0,4,0,2,0,72,49,67,38,17,1,63,94,66,2,89,63,4,0,49,27,1,4,152,7,0,21,53,66,0,54,45,72,53,66,143,176,121,98,129,63,134,139,68,60,60,67,103,44,11,63,85,5,12,92,84,0,69,74,49,0,82,106,15,69,54,49,40,0,0,0,0,1,0,0,0,20,0,50,96,55,26,92,121,21,30,2,0,0,0,1,36,52,78,58,105,40,0,5,2,1,1,2,2,2,49,52,25,25,48,84,14,52,68,35,48,32,37,6,0,43,0,2,108,59,118,116,37,39,64,34,55,104,85,120,79,46,21,106,72,16,71,0,15,0,0,7,21,2,53,8,91,112,31,69,13,8,0,0,0,7,0,6,0,65,61,60,64,16,7,65,94,92,2,70,49,6,0,36,30,0,4,151,10,0,22,55,59,0,39,33,33,31,124,102,158,109

B-factor: mean 34.34, std 14.52, range [12.3, 97.08]

Foldseek 3Di:
DDLVVLLVVLLVVLLVVLLVDADLLVSQQVNQVSVVVSDPQWAKWGWWFDPPFWTAGGHMHHDDFDGTDGQPAAQQNPCQNVVDKDWFQASVPPPRHDDRLVQAGTKIKHWQAAPVGHGGTIIIIGGNHGRPDDVSCVVSVVSSSVSSRPRHVVSNVD/DPPVDDDDDLLVLLVVLLVVLLVQQQPDQDLLVSQQVLQVSVVVSDPQWAKKHWWFDPPFWTAGGHMHHDDWDGTDGQPGPQQNPCQNVVDKDWAQADPIIPPLFGTKIKHWAAAPVGHGGGIIIIGGSDGRPDDVSNVVSVNSSSCSSRVRHVNVNVVVD

Secondary structure (DSSP, 8-state):
--HHHHHHHHHHHHHHHHHT---HHHHHHHHHHHHHTTSSS-SEEEEEEE-SSSEEEEEEEES---SEE-TTSHHHHHHHHHT--EEES-GGGSTT--GGGTT-SEEEEEEEE-TTS-EEEEEEEEESSTT---HHHHHHHHHHHHHHIIIIIHHHH-/--TTS----HHHHHHHHHHHHHHHHTT---HHHHHHHHHHHHHHHSSS-SEEEEEEE-SSSEEEEEEEES---SEE-TTSHHHHHHHHHTS-EEES----S-TT-SEEEEEEEE-TTS-EEEEEEEEESSTT---HHHHHHHHHHHHHHIIIIIHHHHHH-

Nearest PDB structures (foldseek):
  5hl6-assembly1_B  TM=1.006E+00  e=5.186E-33  Burkholderia vietnamiensis G4
  5hl6-assembly1_A  TM=9.823E-01  e=1.279E-27  Burkholderia vietnamiensis G4
  1vhm-assembly1_A  TM=9.566E-01  e=4.310E-17  Escherichia coli
  8dgd-assembly1_A  TM=9.068E-01  e=1.401E-17  Klebsiella pneumoniae subsp. pneumoniae HS11286
  3rfb-assembly1_A  TM=9.654E-01  e=8.285E-16  Streptococcus pneumoniae R6

InterPro domains:
  IPR000614 Free Met sulfoxide reductase conserved site [PS01320] (99-116)
  IPR003018 GAF domain [PF01590] (53-155)
  IPR003018 GAF domain [SM00065] (18-168)
  IPR029016 GAF-like domain superfamily [G3DSA:3.30.450.40] (5-161)
  IPR051330 Phosphatase regulators and Met sulfoxide reductases [PTHR21021] (52-149)

Sequence (319 aa):
ASKAELYATLAEQARSLVESEPDLIANAANFSALVYHSLDRLNWAGFYFFDGTELVVGPFQGKPACVRIALGKGVCGTAAQTRQTQVVRDVHAFPGHIACDAASESEIVVPLVAADGTLIGVWDVDSPVAARFDDEDRSGMEALCRVFVEHAWQKARDTLSTDPHASKAELYATLAEQARSLVESEPDLIANAANFSSSALVYHSLDRLNWAGFYFFDGTELVVGPFQGKPACVRIALGKGVCGTAAQTRQTQVVRDVIACDAASESEIVVPLVAADGTLIGVWDVDSPVAARFDDEDRSGMEALCRVFVEHAWQKARDRA

Organism: Burkholderia vietnamiensis (strain G4 / LMG 22486) (NCBI:txid269482)